Protein AF-A0AAQ4E0I4-F1 (afdb_monomer_lite)

Organism: Amblyomma americanum (NCBI:txid6943)

InterPro domains:
  IPR028002 Myb/SANT-like DNA-binding domain 5 [PF13873] (5-83)
  IPR045797 Evasins Class A [PF19429] (145-217)

Structure (mmCIF, N/CA/C/O backbone):
data_AF-A0AAQ4E0I4-F1
#
_entry.id   AF-A0AAQ4E0I4-F1
#
loop_
_atom_site.group_PDB
_atom_site.id
_atom_site.type_symbol
_atom_site.label_atom_id
_atom_site.label_alt_id
_atom_site.label_comp_id
_atom_site.label_asym_id
_atom_site.label_entity_id
_atom_site.label_seq_id
_atom_site.pdbx_PDB_ins_code
_atom_site.Cartn_x
_atom_site.Cartn_y
_atom_site.Cartn_z
_atom_site.occupancy
_atom_site.B_iso_or_equiv
_atom_site.auth_seq_id
_atom_site.auth_comp_id
_atom_site.auth_asym_id
_atom_site.auth_atom_id
_atom_site.pdbx_PDB_model_num
ATOM 1 N N . MET A 1 1 ? 7.312 10.013 -43.035 1.00 64.06 1 MET A N 1
ATOM 2 C CA . MET A 1 1 ? 6.685 9.362 -41.861 1.00 64.06 1 MET A CA 1
ATOM 3 C C . MET A 1 1 ? 7.623 8.269 -41.381 1.00 64.06 1 MET A C 1
ATOM 5 O O . MET A 1 1 ? 7.940 7.398 -42.178 1.00 64.06 1 MET A O 1
ATOM 9 N N . ALA A 1 2 ? 8.121 8.335 -40.144 1.00 58.12 2 ALA A N 1
ATOM 10 C CA . ALA A 1 2 ? 8.951 7.256 -39.611 1.00 58.12 2 ALA A CA 1
ATOM 11 C C . ALA A 1 2 ? 8.094 5.984 -39.445 1.00 58.12 2 ALA A C 1
ATOM 13 O O . ALA A 1 2 ? 6.952 6.096 -38.981 1.00 58.12 2 ALA A O 1
ATOM 14 N N . PRO A 1 3 ? 8.595 4.797 -39.830 1.00 74.12 3 PRO A N 1
ATOM 15 C CA . PRO A 1 3 ? 7.869 3.552 -39.625 1.00 74.12 3 PRO A CA 1
ATOM 16 C C . PRO A 1 3 ? 7.582 3.371 -38.130 1.00 74.12 3 PRO A C 1
ATOM 18 O O . PRO A 1 3 ? 8.459 3.563 -37.285 1.00 74.12 3 PRO A O 1
ATOM 21 N N . LYS A 1 4 ? 6.332 3.036 -37.785 1.00 77.06 4 LYS A N 1
ATOM 22 C CA . LYS A 1 4 ? 5.982 2.697 -36.401 1.00 77.06 4 LYS A CA 1
ATOM 23 C C . LYS A 1 4 ? 6.760 1.439 -36.029 1.00 77.06 4 LYS A C 1
ATOM 25 O O . LYS A 1 4 ? 6.615 0.419 -36.695 1.00 77.06 4 LYS A O 1
ATOM 30 N N . GLY A 1 5 ? 7.574 1.536 -34.980 1.00 80.75 5 GLY A N 1
ATOM 31 C CA . GLY A 1 5 ? 8.328 0.397 -34.472 1.00 80.75 5 GLY A CA 1
ATOM 32 C C . GLY A 1 5 ? 7.420 -0.781 -34.085 1.00 80.75 5 GLY A C 1
ATOM 33 O O . GLY A 1 5 ? 6.211 -0.594 -33.884 1.00 80.75 5 GLY A O 1
ATOM 34 N N . PRO A 1 6 ? 7.994 -1.990 -33.972 1.00 87.94 6 PRO A N 1
ATOM 35 C CA . PRO A 1 6 ? 7.262 -3.196 -33.602 1.00 87.94 6 PRO A CA 1
ATOM 36 C C . PRO A 1 6 ? 6.462 -3.002 -32.307 1.00 87.94 6 PRO A C 1
ATOM 38 O O . PRO A 1 6 ? 6.916 -2.380 -31.339 1.00 87.94 6 PRO A O 1
ATOM 41 N N . ARG A 1 7 ? 5.233 -3.529 -32.302 1.00 91.88 7 ARG A N 1
ATOM 42 C CA . ARG A 1 7 ? 4.396 -3.575 -31.098 1.00 91.88 7 ARG A CA 1
ATOM 43 C C . ARG A 1 7 ? 4.953 -4.616 -30.127 1.00 91.88 7 ARG A C 1
ATOM 45 O O . ARG A 1 7 ? 5.622 -5.558 -30.536 1.00 91.88 7 ARG A O 1
ATOM 52 N N . MET A 1 8 ? 4.658 -4.417 -28.846 1.00 94.81 8 MET A N 1
ATOM 53 C CA . MET A 1 8 ? 4.955 -5.392 -27.795 1.00 94.81 8 MET A CA 1
ATOM 54 C C . MET A 1 8 ? 4.236 -6.710 -28.105 1.00 94.81 8 MET A C 1
ATOM 56 O O . MET A 1 8 ? 3.052 -6.673 -28.451 1.00 94.81 8 MET A O 1
ATOM 60 N N . SER A 1 9 ? 4.949 -7.834 -28.028 1.00 96.06 9 SER A N 1
ATOM 61 C CA . SER A 1 9 ? 4.360 -9.168 -28.193 1.00 96.06 9 SER A CA 1
ATOM 62 C C . SER A 1 9 ? 3.555 -9.583 -26.957 1.00 96.06 9 SER A C 1
ATOM 64 O O . SER A 1 9 ? 3.668 -8.964 -25.901 1.00 96.06 9 SER A O 1
ATOM 66 N N . ALA A 1 10 ? 2.756 -10.648 -27.078 1.00 93.62 10 ALA A N 1
ATOM 67 C CA . ALA A 1 10 ? 2.052 -11.229 -25.933 1.00 93.62 10 ALA A CA 1
ATOM 68 C C . ALA A 1 10 ? 3.031 -11.745 -24.863 1.00 93.62 10 ALA A C 1
ATOM 70 O O . ALA A 1 10 ? 2.816 -11.487 -23.687 1.00 93.62 10 ALA A O 1
ATOM 71 N N . VAL A 1 11 ? 4.139 -12.369 -25.283 1.00 95.94 11 VAL A N 1
ATOM 72 C CA . VAL A 1 11 ? 5.197 -12.865 -24.384 1.00 95.94 11 VAL A CA 1
ATOM 73 C C . VAL A 1 11 ? 5.823 -11.717 -23.588 1.00 95.94 11 VAL A C 1
ATOM 75 O O . VAL A 1 11 ? 5.940 -11.802 -22.374 1.00 95.94 11 VAL A O 1
ATOM 78 N N . GLN A 1 12 ? 6.146 -10.599 -24.248 1.00 96.69 12 GLN A N 1
ATOM 79 C CA . GLN A 1 12 ? 6.648 -9.403 -23.560 1.00 96.69 12 GLN A CA 1
ATOM 80 C C . GLN A 1 12 ? 5.607 -8.776 -22.622 1.00 96.69 12 GLN A C 1
ATOM 82 O O . GLN A 1 12 ? 5.966 -8.204 -21.598 1.00 96.69 12 GLN A O 1
ATOM 87 N N . GLU A 1 13 ? 4.319 -8.814 -22.978 1.00 94.69 13 GLU A N 1
ATOM 88 C CA . GLU A 1 13 ? 3.260 -8.316 -22.093 1.00 94.69 13 GLU A CA 1
ATOM 89 C C . GLU A 1 13 ? 3.155 -9.177 -20.827 1.00 94.69 13 GLU A C 1
ATOM 91 O O . GLU A 1 13 ? 3.087 -8.621 -19.735 1.00 94.69 13 GLU A O 1
ATOM 96 N N . GLU A 1 14 ? 3.190 -10.503 -20.968 1.00 93.06 14 GLU A N 1
ATOM 97 C CA . GLU A 1 14 ? 3.147 -11.465 -19.861 1.00 93.06 14 GLU A CA 1
ATOM 98 C C . GLU A 1 14 ? 4.363 -11.328 -18.937 1.00 93.06 14 GLU A C 1
ATOM 100 O O . GLU A 1 14 ? 4.201 -11.111 -17.741 1.00 93.06 14 GLU A O 1
ATOM 105 N N . GLU A 1 15 ? 5.575 -11.308 -19.492 1.00 96.31 15 GLU A N 1
ATOM 106 C CA . GLU A 1 15 ? 6.810 -11.162 -18.711 1.00 96.31 15 GLU A CA 1
ATOM 107 C C . GLU A 1 15 ? 6.867 -9.822 -17.954 1.00 96.31 15 GLU A C 1
ATOM 109 O O . GLU A 1 15 ? 7.289 -9.758 -16.796 1.00 96.31 15 GLU A O 1
ATOM 114 N N . LEU A 1 16 ? 6.376 -8.738 -18.570 1.00 94.88 16 LEU A N 1
ATOM 115 C CA . LEU A 1 16 ? 6.250 -7.444 -17.897 1.00 94.88 16 LEU A CA 1
ATOM 116 C C . LEU A 1 16 ? 5.261 -7.515 -16.726 1.00 94.88 16 LEU A C 1
ATOM 118 O O . LEU A 1 16 ? 5.506 -6.904 -15.684 1.00 94.88 16 LEU A O 1
ATOM 122 N N . LEU A 1 17 ? 4.135 -8.210 -16.897 1.00 91.81 17 LEU A N 1
ATOM 123 C CA . LEU A 1 17 ? 3.121 -8.357 -15.855 1.00 91.81 17 LEU A CA 1
ATOM 124 C C . LEU A 1 17 ? 3.653 -9.171 -14.672 1.00 91.81 17 LEU A C 1
ATOM 126 O O . LEU A 1 17 ? 3.540 -8.700 -13.540 1.00 91.81 17 LEU A O 1
ATOM 130 N N . ASP A 1 18 ? 4.292 -10.310 -14.933 1.00 91.88 18 ASP A N 1
ATOM 131 C CA . ASP A 1 18 ? 4.874 -11.177 -13.902 1.00 91.88 18 ASP A CA 1
ATOM 132 C C . ASP A 1 18 ? 5.950 -10.441 -13.091 1.00 91.88 18 ASP A C 1
ATOM 134 O O . ASP A 1 18 ? 5.965 -10.478 -11.856 1.00 91.88 18 ASP A O 1
ATOM 138 N N . PHE A 1 19 ? 6.824 -9.685 -13.763 1.00 94.81 19 PHE A N 1
ATOM 139 C CA . PHE A 1 19 ? 7.853 -8.906 -13.077 1.00 94.81 19 PHE A CA 1
ATOM 140 C C . PHE A 1 19 ? 7.257 -7.807 -12.190 1.00 94.81 19 PHE A C 1
ATOM 142 O O . PHE A 1 19 ? 7.722 -7.576 -11.069 1.00 94.81 19 PHE A O 1
ATOM 149 N N . LEU A 1 20 ? 6.224 -7.112 -12.674 1.00 91.12 20 LEU A N 1
ATOM 150 C CA . LEU A 1 20 ? 5.540 -6.067 -11.911 1.00 91.12 20 LEU A CA 1
ATOM 151 C C . LEU A 1 20 ? 4.703 -6.630 -10.755 1.00 91.12 20 LEU A C 1
ATOM 153 O O . LEU A 1 20 ? 4.513 -5.922 -9.764 1.00 91.12 20 LEU A O 1
ATOM 157 N N . GLU A 1 21 ? 4.241 -7.878 -10.849 1.00 83.81 21 GLU A N 1
ATOM 158 C CA . GLU A 1 21 ? 3.590 -8.596 -9.750 1.00 83.81 21 GLU A CA 1
ATOM 159 C C . GLU A 1 21 ? 4.576 -8.849 -8.603 1.00 83.81 21 GLU A C 1
ATOM 161 O O . GLU A 1 21 ? 4.270 -8.560 -7.446 1.00 83.81 21 GLU A O 1
ATOM 166 N N . GLN A 1 22 ? 5.802 -9.269 -8.920 1.00 87.81 22 GLN A N 1
ATOM 167 C CA . GLN A 1 22 ? 6.867 -9.442 -7.926 1.00 87.81 22 GLN A CA 1
ATOM 168 C C . GLN A 1 22 ? 7.369 -8.101 -7.361 1.00 87.81 22 GLN A C 1
ATOM 170 O O . GLN A 1 22 ? 7.823 -8.020 -6.218 1.00 87.81 22 GLN A O 1
ATOM 175 N N . HIS A 1 23 ? 7.240 -7.019 -8.135 1.00 88.75 23 HIS A N 1
ATOM 176 C CA . HIS A 1 23 ? 7.733 -5.685 -7.793 1.00 88.75 23 HIS A CA 1
ATOM 177 C C . HIS A 1 23 ? 6.611 -4.637 -7.786 1.00 88.75 23 HIS A C 1
ATOM 179 O O . HIS A 1 23 ? 6.703 -3.598 -8.444 1.00 88.75 23 HIS A O 1
ATOM 185 N N . VAL A 1 24 ? 5.558 -4.868 -6.993 1.00 83.94 24 VAL A N 1
ATOM 186 C CA . VAL A 1 24 ? 4.322 -4.047 -6.948 1.00 83.94 24 VAL A CA 1
ATOM 187 C C . VAL A 1 24 ? 4.577 -2.536 -6.804 1.00 83.94 24 VAL A C 1
ATOM 189 O O . VAL A 1 24 ? 3.821 -1.700 -7.311 1.00 83.94 24 VAL A O 1
ATOM 192 N N . PHE A 1 25 ? 5.659 -2.145 -6.131 1.00 83.06 25 PHE A N 1
ATOM 193 C CA . PHE A 1 25 ? 6.039 -0.741 -5.965 1.00 83.06 25 PHE A CA 1
ATOM 194 C C . PHE A 1 25 ? 6.479 -0.051 -7.271 1.00 83.06 25 PHE A C 1
ATOM 196 O O . PHE A 1 25 ? 6.454 1.176 -7.331 1.00 83.06 25 PHE A O 1
ATOM 203 N N . LEU A 1 26 ? 6.874 -0.801 -8.308 1.00 85.88 26 LEU A N 1
ATOM 204 C CA . LEU A 1 26 ? 7.156 -0.277 -9.651 1.00 85.88 26 LEU A CA 1
ATOM 205 C C . LEU A 1 26 ? 5.872 -0.003 -10.432 1.00 85.88 26 LEU A C 1
ATOM 207 O O . LEU A 1 26 ? 5.814 0.957 -11.202 1.00 85.88 26 LEU A O 1
ATOM 211 N N . ALA A 1 27 ? 4.849 -0.839 -10.229 1.00 79.94 27 ALA A N 1
ATOM 212 C CA . ALA A 1 27 ? 3.557 -0.719 -10.896 1.00 79.94 27 ALA A CA 1
ATOM 213 C C . ALA A 1 27 ? 2.787 0.520 -10.417 1.00 79.94 27 ALA A C 1
ATOM 215 O O . ALA A 1 27 ? 2.073 1.164 -11.192 1.00 79.94 27 ALA A O 1
ATOM 216 N N . ARG A 1 28 ? 2.958 0.882 -9.140 1.00 69.75 28 ARG A N 1
ATOM 217 C CA . ARG A 1 28 ? 2.406 2.105 -8.560 1.00 69.75 28 ARG A CA 1
ATOM 218 C C . ARG A 1 28 ? 3.276 3.296 -8.954 1.00 69.75 28 ARG A C 1
ATOM 220 O O . ARG A 1 28 ? 4.476 3.309 -8.704 1.00 69.75 28 ARG A O 1
ATOM 227 N N . ALA A 1 29 ? 2.658 4.367 -9.453 1.00 58.03 29 ALA A N 1
ATOM 228 C CA . ALA A 1 29 ? 3.288 5.689 -9.536 1.00 58.03 29 ALA A CA 1
ATOM 229 C C . ALA A 1 29 ? 3.473 6.309 -8.132 1.00 58.03 29 ALA A C 1
ATOM 231 O O . ALA A 1 29 ? 3.174 7.479 -7.919 1.00 58.03 29 ALA A O 1
ATOM 232 N N . SER A 1 30 ? 3.907 5.508 -7.153 1.00 58.12 30 SER A N 1
ATOM 233 C CA . SER A 1 30 ? 4.100 5.952 -5.784 1.00 58.12 30 SER A CA 1
ATOM 234 C C . SER A 1 30 ? 5.277 6.916 -5.749 1.00 58.12 30 SER A C 1
ATOM 236 O O . SER A 1 30 ? 6.419 6.562 -6.077 1.00 58.12 30 SER A O 1
ATOM 238 N N . THR A 1 31 ? 4.987 8.155 -5.378 1.00 54.34 31 THR A N 1
ATOM 239 C CA . THR A 1 31 ? 5.980 9.177 -5.042 1.00 54.34 31 THR A CA 1
ATOM 240 C C . THR A 1 31 ? 6.638 8.895 -3.695 1.00 54.34 31 THR A C 1
ATOM 242 O O . THR A 1 31 ? 7.705 9.432 -3.417 1.00 54.34 31 THR A O 1
ATOM 245 N N . GLU A 1 32 ? 6.047 8.018 -2.881 1.00 51.03 32 GLU A N 1
ATOM 246 C CA . GLU A 1 32 ? 6.598 7.612 -1.595 1.00 51.03 32 GLU A CA 1
ATOM 247 C C . GLU A 1 32 ? 7.694 6.567 -1.820 1.00 51.03 32 GLU A C 1
ATOM 249 O O . GLU A 1 32 ? 7.451 5.371 -2.004 1.00 51.03 32 GLU A O 1
ATOM 254 N N . LEU A 1 33 ? 8.930 7.058 -1.880 1.00 58.56 33 LEU A N 1
ATOM 255 C CA . LEU A 1 33 ? 10.132 6.252 -1.734 1.00 58.56 33 LEU A CA 1
ATOM 256 C C . LEU A 1 33 ? 10.208 5.860 -0.253 1.00 58.56 33 LEU A C 1
ATOM 258 O O . LEU A 1 33 ? 10.555 6.686 0.591 1.00 58.56 33 LEU A O 1
ATOM 262 N N . SER A 1 34 ? 9.845 4.621 0.088 1.00 59.94 34 SER A N 1
ATOM 263 C CA . SER A 1 34 ? 10.193 4.077 1.403 1.00 59.94 34 SER A CA 1
ATOM 264 C C . SER A 1 34 ? 11.714 4.150 1.581 1.00 59.94 34 SER A C 1
ATOM 266 O O . SER A 1 34 ? 12.457 4.111 0.600 1.00 59.94 34 SER A O 1
ATOM 268 N N . GLN A 1 35 ? 12.209 4.196 2.823 1.00 59.81 35 GLN A N 1
ATOM 269 C CA . GLN A 1 35 ? 13.660 4.161 3.092 1.00 59.81 35 GLN A CA 1
ATOM 270 C C . GLN A 1 35 ? 14.374 2.982 2.397 1.00 59.81 35 GLN A C 1
ATOM 272 O O . GLN A 1 35 ? 15.552 3.086 2.074 1.00 59.81 35 GLN A O 1
ATOM 277 N N . SER A 1 36 ? 13.659 1.885 2.124 1.00 63.69 36 SER A N 1
ATOM 278 C CA . SER A 1 36 ? 14.169 0.708 1.413 1.00 63.69 36 SER A CA 1
ATOM 279 C C . SER A 1 36 ? 14.173 0.823 -0.118 1.00 63.69 36 SER A C 1
ATOM 281 O O . SER A 1 36 ? 14.879 0.061 -0.776 1.00 63.69 36 SER A O 1
ATOM 283 N N . LEU A 1 37 ? 13.416 1.752 -0.711 1.00 75.75 37 LEU A N 1
ATOM 284 C CA . LEU A 1 37 ? 13.312 1.904 -2.159 1.00 75.75 37 LEU A CA 1
ATOM 285 C C . LEU A 1 37 ? 13.828 3.273 -2.589 1.00 75.75 37 LEU A C 1
ATOM 287 O O . LEU A 1 37 ? 13.072 4.228 -2.742 1.00 75.75 37 LEU A O 1
ATOM 291 N N . THR A 1 38 ? 15.128 3.354 -2.847 1.00 85.44 38 THR A N 1
ATOM 292 C CA . THR A 1 38 ? 15.738 4.564 -3.403 1.00 85.44 38 THR A CA 1
ATOM 293 C C . THR A 1 38 ? 15.368 4.740 -4.879 1.00 85.44 38 THR A C 1
ATOM 295 O O . THR A 1 38 ? 15.060 3.781 -5.595 1.00 85.44 38 THR A O 1
ATOM 298 N N . ALA A 1 39 ? 15.442 5.977 -5.383 1.00 85.00 39 ALA A N 1
ATOM 299 C CA . ALA A 1 39 ? 15.240 6.254 -6.807 1.00 85.00 39 ALA A CA 1
ATOM 300 C C . ALA A 1 39 ? 16.222 5.464 -7.694 1.00 85.00 39 ALA A C 1
ATOM 302 O O . ALA A 1 39 ? 15.860 5.053 -8.794 1.00 85.00 39 ALA A O 1
ATOM 303 N N . ALA A 1 40 ? 17.440 5.215 -7.200 1.00 87.88 40 ALA A N 1
ATOM 304 C CA . ALA A 1 40 ? 18.435 4.388 -7.874 1.00 87.88 40 ALA A CA 1
ATOM 305 C C . ALA A 1 40 ? 17.982 2.924 -7.981 1.00 87.88 40 ALA A C 1
ATOM 307 O O . ALA A 1 40 ? 17.997 2.371 -9.077 1.00 87.88 40 ALA A O 1
ATOM 308 N N . ARG A 1 41 ? 17.485 2.323 -6.887 1.00 90.62 41 ARG A N 1
ATOM 309 C CA . ARG A 1 41 ? 16.963 0.946 -6.913 1.00 90.62 41 ARG A CA 1
ATOM 310 C C . ARG A 1 41 ? 15.769 0.811 -7.855 1.00 90.62 41 ARG A C 1
ATOM 312 O O . ARG A 1 41 ? 15.682 -0.162 -8.595 1.00 90.62 41 ARG A O 1
ATOM 319 N N . ARG A 1 42 ? 14.881 1.810 -7.872 1.00 90.12 42 ARG A N 1
ATOM 320 C CA . ARG A 1 42 ? 13.748 1.854 -8.806 1.00 90.12 42 ARG A CA 1
ATOM 321 C C . ARG A 1 42 ? 14.208 1.874 -10.267 1.00 90.12 42 ARG A C 1
ATOM 323 O O . ARG A 1 42 ? 13.607 1.181 -11.077 1.00 90.12 42 ARG A O 1
ATOM 330 N N . ARG A 1 43 ? 15.236 2.662 -10.611 1.00 91.75 43 ARG A N 1
ATOM 331 C CA . ARG A 1 43 ? 15.806 2.679 -11.972 1.00 91.75 43 ARG A CA 1
ATOM 332 C C . ARG A 1 43 ? 16.414 1.327 -12.334 1.00 91.75 43 ARG A C 1
ATOM 334 O O . ARG A 1 43 ? 16.021 0.780 -13.351 1.00 91.75 43 ARG A O 1
ATOM 341 N N . ALA A 1 44 ? 17.239 0.764 -11.450 1.00 95.06 44 ALA A N 1
ATOM 342 C CA . ALA A 1 44 ? 17.894 -0.523 -11.678 1.00 95.06 44 ALA A CA 1
ATOM 343 C C . ALA A 1 44 ? 16.896 -1.648 -11.998 1.00 95.06 44 ALA A C 1
ATOM 345 O O . ALA A 1 44 ? 17.106 -2.401 -12.936 1.00 95.06 44 ALA A O 1
ATOM 346 N N . LEU A 1 45 ? 15.771 -1.716 -11.281 1.00 95.31 45 LEU A N 1
ATOM 347 C CA . LEU A 1 45 ? 14.729 -2.710 -11.563 1.00 95.31 45 LEU A CA 1
ATOM 348 C C . LEU A 1 45 ? 14.020 -2.481 -12.905 1.00 95.31 45 LEU A C 1
ATOM 350 O O . LEU A 1 45 ? 13.626 -3.432 -13.570 1.00 95.31 45 LEU A O 1
ATOM 354 N N . TRP A 1 46 ? 13.834 -1.221 -13.308 1.00 95.44 46 TRP A N 1
ATOM 355 C CA . TRP A 1 46 ? 13.297 -0.916 -14.635 1.00 95.44 46 TRP A CA 1
ATOM 356 C C . TRP A 1 46 ? 14.289 -1.250 -15.751 1.00 95.44 46 TRP A C 1
ATOM 358 O O . TRP A 1 46 ? 13.853 -1.620 -16.841 1.00 95.44 46 TRP A O 1
ATOM 368 N N . ASP A 1 47 ? 15.588 -1.122 -15.499 1.00 97.00 47 ASP A N 1
ATOM 369 C CA . ASP A 1 47 ? 16.632 -1.525 -16.439 1.00 97.00 47 ASP A CA 1
ATOM 370 C C . ASP A 1 47 ? 16.692 -3.059 -16.553 1.00 97.00 47 ASP A C 1
ATOM 372 O O . ASP A 1 47 ? 16.674 -3.584 -17.663 1.00 97.00 47 ASP A O 1
ATOM 376 N N . GLU A 1 48 ? 16.602 -3.776 -15.429 1.00 97.69 48 GLU A N 1
ATOM 377 C CA . GLU A 1 48 ? 16.544 -5.244 -15.369 1.00 97.69 48 GLU A CA 1
ATOM 378 C C . GLU A 1 48 ? 15.397 -5.819 -16.217 1.00 97.69 48 GLU A C 1
ATOM 380 O O . GLU A 1 48 ? 15.630 -6.606 -17.136 1.00 97.69 48 GLU A O 1
ATOM 385 N N . ILE A 1 49 ? 14.156 -5.364 -15.997 1.00 97.44 49 ILE A N 1
ATOM 386 C CA . ILE A 1 49 ? 13.023 -5.829 -16.814 1.00 97.44 49 ILE A CA 1
ATOM 387 C C . ILE A 1 49 ? 13.131 -5.365 -18.270 1.00 97.44 49 ILE A C 1
ATOM 389 O O . ILE A 1 49 ? 12.641 -6.030 -19.175 1.00 97.44 49 ILE A O 1
ATOM 393 N N . THR A 1 50 ? 13.796 -4.239 -18.540 1.00 98.00 50 THR A N 1
ATOM 394 C CA . THR A 1 50 ? 14.023 -3.789 -19.921 1.00 98.00 50 THR A CA 1
ATOM 395 C C . THR A 1 50 ? 14.917 -4.760 -20.678 1.00 98.00 50 THR A C 1
ATOM 397 O O . THR A 1 50 ? 14.629 -5.066 -21.835 1.00 98.00 50 THR A O 1
ATOM 400 N N . GLU A 1 51 ? 15.983 -5.248 -20.047 1.00 98.19 51 GLU A N 1
ATOM 401 C CA . GLU A 1 51 ? 16.867 -6.249 -20.641 1.00 98.19 51 GLU A CA 1
ATOM 402 C C . GLU A 1 51 ? 16.138 -7.567 -20.899 1.00 98.19 51 GLU A C 1
ATOM 404 O O . GLU A 1 51 ? 16.271 -8.126 -21.991 1.00 98.19 51 GLU A O 1
ATOM 409 N N . ALA A 1 52 ? 15.335 -8.027 -19.937 1.00 97.62 52 ALA A N 1
ATOM 410 C CA . ALA A 1 52 ? 14.524 -9.235 -20.069 1.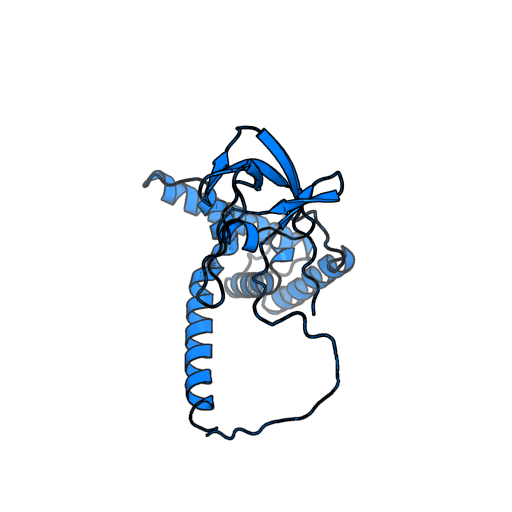00 97.62 52 ALA A CA 1
ATO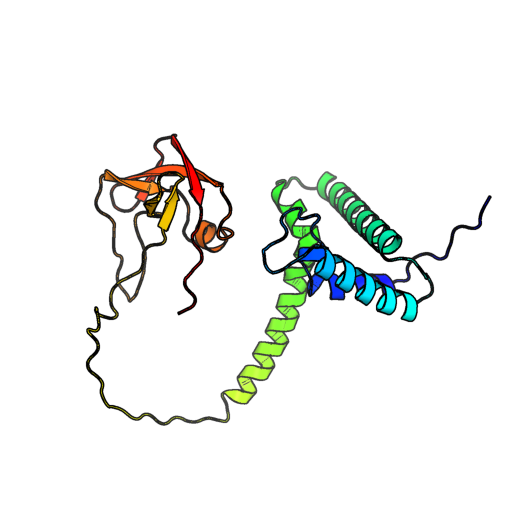M 411 C C . ALA A 1 52 ? 13.535 -9.125 -21.248 1.00 97.62 52 ALA A C 1
ATOM 413 O O . ALA A 1 52 ? 13.605 -9.899 -22.205 1.00 97.62 52 ALA A O 1
ATOM 414 N N . LEU A 1 53 ? 12.735 -8.054 -21.289 1.00 97.81 53 LEU A N 1
ATOM 415 C CA . LEU A 1 53 ? 11.766 -7.822 -22.363 1.00 97.81 53 LEU A CA 1
ATOM 416 C C . LEU A 1 53 ? 12.417 -7.669 -23.737 1.00 97.81 53 LEU A C 1
ATOM 418 O O . LEU A 1 53 ? 11.911 -8.187 -24.735 1.00 97.81 53 LEU A O 1
ATOM 422 N N . ASN A 1 54 ? 13.534 -6.945 -23.820 1.00 97.69 54 ASN A N 1
ATOM 423 C CA . ASN A 1 54 ? 14.240 -6.761 -25.086 1.00 97.69 54 ASN A CA 1
ATOM 424 C C . ASN A 1 54 ? 14.838 -8.079 -25.598 1.00 97.69 54 ASN A C 1
ATOM 426 O O . ASN A 1 54 ? 14.941 -8.252 -26.812 1.00 97.69 54 ASN A O 1
ATOM 430 N N . ARG A 1 55 ? 15.188 -9.009 -24.699 1.00 97.81 55 ARG A N 1
ATOM 431 C CA . ARG A 1 55 ? 15.643 -10.361 -25.044 1.00 97.81 55 ARG A CA 1
ATOM 432 C C . ARG A 1 55 ? 14.506 -11.235 -25.576 1.00 97.81 55 ARG A C 1
ATOM 434 O O . ARG A 1 55 ? 14.735 -11.990 -26.514 1.00 97.81 55 ARG A O 1
ATOM 441 N N . ALA A 1 56 ? 13.297 -11.104 -25.027 1.00 96.50 56 ALA A N 1
ATOM 442 C CA . ALA A 1 56 ? 12.118 -11.848 -25.481 1.00 96.50 56 ALA A CA 1
ATOM 443 C C . ALA A 1 56 ? 11.592 -11.386 -26.857 1.00 96.50 56 ALA A C 1
ATOM 445 O O . ALA A 1 56 ? 11.056 -12.186 -27.624 1.00 96.50 56 ALA A O 1
ATOM 446 N N . GLY A 1 57 ? 11.778 -10.105 -27.200 1.00 90.38 57 GLY A N 1
ATOM 447 C CA . GLY A 1 57 ? 11.461 -9.545 -28.521 1.00 90.38 57 GLY A CA 1
ATOM 448 C C . GLY A 1 57 ? 9.960 -9.513 -28.879 1.00 90.38 57 GLY A C 1
ATOM 449 O O . GLY A 1 57 ? 9.098 -9.891 -28.085 1.00 90.38 57 GLY A O 1
ATOM 450 N N . PRO A 1 58 ? 9.574 -9.036 -30.082 1.00 94.38 58 PRO A N 1
ATOM 451 C CA . PRO A 1 58 ? 10.380 -8.409 -31.135 1.00 94.38 58 PRO A CA 1
ATOM 452 C C . PRO A 1 58 ? 10.592 -6.903 -30.909 1.00 94.38 58 PRO A C 1
ATOM 454 O O . PRO A 1 58 ? 11.354 -6.262 -31.631 1.00 94.38 58 PRO A O 1
ATOM 457 N N . ALA A 1 59 ? 9.887 -6.302 -29.947 1.00 96.75 59 ALA A N 1
ATOM 458 C CA . ALA A 1 59 ? 10.029 -4.885 -29.664 1.00 96.75 59 ALA A CA 1
ATOM 459 C C . ALA A 1 59 ? 11.237 -4.634 -28.765 1.00 96.75 59 ALA A C 1
ATOM 461 O O . ALA A 1 59 ? 11.270 -5.117 -27.641 1.00 96.75 59 ALA A O 1
ATOM 462 N N . VAL A 1 60 ? 12.186 -3.828 -29.232 1.00 96.62 60 VAL A N 1
ATOM 463 C CA . VAL A 1 60 ? 13.322 -3.371 -28.425 1.00 96.62 60 VAL A CA 1
ATOM 464 C C . VAL A 1 60 ? 13.093 -1.914 -28.050 1.00 96.62 60 VAL A C 1
ATOM 466 O O . VAL A 1 60 ? 12.856 -1.066 -28.914 1.00 96.62 60 VAL A O 1
ATOM 469 N N . LYS A 1 61 ? 13.104 -1.617 -26.752 1.00 96.06 61 LYS A N 1
ATOM 470 C CA . LYS A 1 61 ? 12.781 -0.294 -26.209 1.00 96.06 61 LYS A CA 1
ATOM 471 C C . LYS A 1 61 ? 13.689 0.045 -25.034 1.00 96.06 61 LYS A C 1
ATOM 473 O O . LYS A 1 61 ? 14.257 -0.826 -24.386 1.00 96.06 61 LYS A O 1
ATOM 478 N N . THR A 1 62 ? 13.789 1.334 -24.725 1.00 96.94 62 THR A N 1
ATOM 479 C CA . THR A 1 62 ? 14.417 1.788 -23.478 1.00 96.94 62 THR A CA 1
ATOM 480 C C . THR A 1 62 ? 13.449 1.656 -22.299 1.00 96.94 62 THR A C 1
ATOM 482 O O . THR A 1 62 ? 12.228 1.624 -22.491 1.00 96.94 62 THR A O 1
ATOM 485 N N . ALA A 1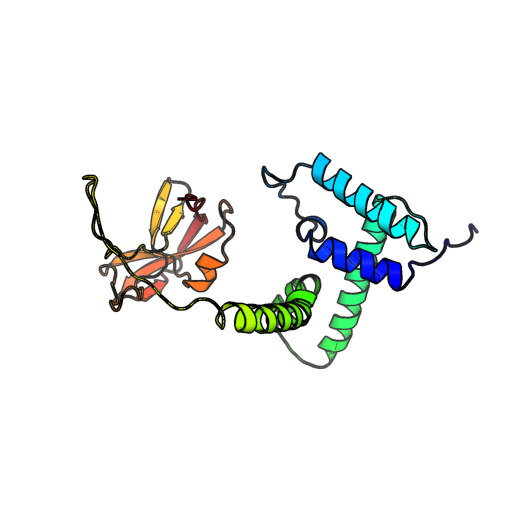 63 ? 13.969 1.685 -21.071 1.00 96.00 63 ALA A N 1
ATOM 486 C CA . ALA A 1 63 ? 13.164 1.607 -19.853 1.00 96.00 63 ALA A CA 1
ATOM 487 C C . ALA A 1 63 ? 12.045 2.662 -19.774 1.00 96.00 63 ALA A C 1
ATOM 489 O O . ALA A 1 63 ? 10.938 2.378 -19.320 1.00 96.00 63 ALA A O 1
ATOM 490 N N . GLU A 1 64 ? 12.275 3.892 -20.250 1.00 92.38 64 GLU A N 1
ATOM 491 C CA . GLU A 1 64 ? 11.219 4.920 -20.301 1.00 92.38 64 GLU A CA 1
ATOM 492 C C . GLU A 1 64 ? 10.100 4.556 -21.292 1.00 92.38 64 GLU A C 1
ATOM 494 O O . GLU A 1 64 ? 8.915 4.762 -21.012 1.00 92.38 64 GLU A O 1
ATOM 499 N N . HIS A 1 65 ? 10.449 3.973 -22.440 1.00 95.19 65 HIS A N 1
ATOM 500 C CA . HIS A 1 65 ? 9.468 3.527 -23.428 1.00 95.19 65 HIS A CA 1
ATOM 501 C C . HIS A 1 65 ? 8.663 2.318 -22.931 1.00 95.19 65 HIS A C 1
ATOM 503 O O . HIS A 1 65 ? 7.455 2.249 -23.188 1.00 95.19 65 HIS A O 1
ATOM 509 N N . TRP A 1 66 ? 9.278 1.408 -22.171 1.00 95.44 66 TRP A N 1
ATOM 510 C CA . TRP A 1 66 ? 8.559 0.337 -21.477 1.00 95.44 66 TRP A CA 1
ATOM 511 C C . TRP A 1 66 ? 7.616 0.882 -20.403 1.00 95.44 66 TRP A C 1
ATOM 513 O O . TRP A 1 66 ? 6.428 0.567 -20.431 1.00 95.44 66 TRP A O 1
ATOM 523 N N . ARG A 1 67 ? 8.065 1.830 -19.570 1.00 92.56 67 ARG A N 1
ATOM 524 C CA . ARG A 1 67 ? 7.199 2.535 -18.603 1.00 92.56 67 ARG A CA 1
ATOM 525 C C . ARG A 1 67 ? 6.015 3.242 -19.264 1.00 92.56 67 ARG A C 1
ATOM 527 O O . ARG A 1 67 ? 4.910 3.286 -18.722 1.00 92.56 67 ARG A O 1
ATOM 534 N N . ARG A 1 68 ? 6.210 3.829 -20.447 1.00 90.44 68 ARG A N 1
ATOM 535 C CA . ARG A 1 68 ? 5.111 4.407 -21.238 1.00 90.44 68 ARG A CA 1
ATOM 536 C C . ARG A 1 68 ? 4.163 3.332 -21.772 1.00 90.44 68 ARG A C 1
ATOM 538 O O . ARG A 1 68 ? 2.954 3.532 -21.701 1.00 90.44 68 ARG A O 1
ATOM 545 N N . SER A 1 69 ? 4.696 2.212 -22.258 1.00 92.69 69 SER A N 1
ATOM 546 C CA . SER A 1 69 ? 3.896 1.074 -22.729 1.00 92.69 69 SER A CA 1
ATOM 547 C C . SER A 1 69 ? 3.025 0.520 -21.595 1.00 92.69 69 SER A C 1
ATOM 549 O O . SER A 1 69 ? 1.823 0.368 -21.780 1.00 92.69 69 SER A O 1
ATOM 551 N N . TRP A 1 70 ? 3.586 0.361 -20.392 1.00 91.75 70 TRP A N 1
ATOM 552 C CA . TRP A 1 70 ? 2.845 -0.018 -19.187 1.00 91.75 70 TRP A CA 1
ATOM 553 C C . TRP A 1 70 ? 1.666 0.922 -18.898 1.00 91.75 70 TRP A C 1
ATOM 555 O O . TRP A 1 70 ? 0.525 0.481 -18.771 1.00 91.75 70 TRP A O 1
ATOM 565 N N . ARG A 1 71 ? 1.904 2.242 -18.895 1.00 87.25 71 ARG A N 1
ATOM 566 C CA . ARG A 1 71 ? 0.831 3.239 -18.713 1.00 87.25 71 ARG A CA 1
ATOM 567 C C . ARG A 1 71 ? -0.287 3.084 -19.749 1.00 87.25 71 ARG A C 1
ATOM 569 O O . ARG A 1 71 ? -1.458 3.189 -19.394 1.00 87.25 71 ARG A O 1
ATOM 576 N N . GLN A 1 72 ? 0.055 2.800 -21.006 1.00 87.44 72 GLN A N 1
ATOM 577 C CA . GLN A 1 72 ? -0.933 2.566 -22.063 1.00 87.44 72 GLN A CA 1
ATOM 578 C C . GLN A 1 72 ? -1.750 1.288 -21.833 1.00 87.44 72 GLN A C 1
ATOM 580 O O . GLN A 1 72 ? -2.964 1.322 -22.028 1.00 87.44 72 GLN A O 1
ATOM 585 N N . ILE A 1 73 ? -1.120 0.195 -21.388 1.00 87.56 73 ILE A N 1
ATOM 586 C CA . ILE A 1 73 ? -1.811 -1.055 -21.025 1.00 87.56 73 ILE A CA 1
ATOM 587 C C . ILE A 1 73 ? -2.826 -0.779 -19.912 1.00 87.56 73 ILE A C 1
ATOM 589 O O . ILE A 1 73 ? -4.003 -1.110 -20.064 1.00 87.56 73 ILE A O 1
ATOM 593 N N . CYS A 1 74 ? -2.414 -0.080 -18.848 1.00 83.81 74 CYS A N 1
ATOM 594 C CA . CYS A 1 74 ? -3.307 0.310 -17.755 1.00 83.81 74 CYS A CA 1
ATOM 595 C C . CYS A 1 74 ? -4.483 1.167 -18.239 1.00 83.81 74 CYS A C 1
ATOM 597 O O . CYS A 1 74 ? -5.629 0.917 -17.865 1.00 83.81 74 CYS A O 1
ATOM 599 N N . CYS A 1 75 ? -4.231 2.166 -19.091 1.00 81.69 75 CYS A N 1
ATOM 600 C CA . CYS A 1 75 ? -5.288 2.999 -19.667 1.00 81.69 75 CYS A CA 1
ATOM 601 C C . CYS A 1 75 ? -6.271 2.178 -20.513 1.00 81.69 75 CYS A C 1
ATOM 603 O O . CYS A 1 75 ? -7.481 2.335 -20.358 1.00 81.69 75 CYS A O 1
ATOM 605 N N . ARG A 1 76 ? -5.766 1.279 -21.366 1.00 84.88 76 ARG A N 1
ATOM 606 C CA . ARG A 1 76 ? -6.580 0.392 -22.208 1.00 84.88 76 ARG A CA 1
ATOM 607 C C . ARG A 1 76 ? -7.468 -0.512 -21.358 1.00 84.88 76 ARG A C 1
ATOM 609 O O . ARG A 1 76 ? -8.672 -0.550 -21.580 1.00 84.88 76 ARG A O 1
ATOM 616 N N . LYS A 1 77 ? -6.899 -1.169 -20.343 1.00 82.75 77 LYS A N 1
ATOM 617 C CA . LYS A 1 77 ? -7.653 -2.029 -19.419 1.00 82.75 77 LYS A CA 1
ATOM 618 C C . LYS A 1 77 ? -8.682 -1.247 -18.609 1.00 82.75 77 LYS A C 1
ATOM 620 O O . LYS A 1 77 ? -9.799 -1.716 -18.416 1.00 82.75 77 LYS A O 1
ATOM 625 N N . ARG A 1 78 ? -8.363 -0.015 -18.205 1.00 76.62 78 ARG A N 1
ATOM 626 C CA . ARG A 1 78 ? -9.327 0.878 -17.548 1.00 76.62 78 ARG A CA 1
ATOM 627 C C . ARG A 1 78 ? -10.501 1.237 -18.462 1.00 76.62 78 ARG A C 1
ATOM 629 O O . ARG A 1 78 ? -11.628 1.267 -17.979 1.00 76.62 78 ARG A O 1
ATOM 636 N N . ALA A 1 79 ? -10.247 1.505 -19.742 1.00 79.00 79 ALA A N 1
ATOM 637 C CA . ALA A 1 79 ? -11.293 1.796 -20.721 1.00 79.00 79 ALA A CA 1
ATOM 638 C C . ALA A 1 79 ? -12.174 0.565 -20.993 1.00 79.00 79 ALA A C 1
ATOM 640 O O . ALA A 1 79 ? -13.394 0.671 -20.942 1.00 79.00 79 ALA A O 1
ATOM 641 N N . GLU A 1 80 ? -11.567 -0.609 -21.182 1.00 81.50 80 GLU A N 1
ATOM 642 C CA . GLU A 1 80 ? -12.269 -1.891 -21.352 1.00 81.50 80 GLU A CA 1
ATOM 643 C C . GLU A 1 80 ? -13.213 -2.174 -20.168 1.00 81.50 80 GLU A C 1
ATOM 645 O O . GLU A 1 80 ? -14.400 -2.430 -20.353 1.00 81.50 80 GLU A O 1
ATOM 650 N N . LEU A 1 81 ? -12.727 -1.997 -18.936 1.00 72.00 81 LEU A N 1
ATOM 651 C CA . LEU A 1 81 ? -13.551 -2.128 -17.731 1.00 72.00 81 LEU A CA 1
ATOM 652 C C . LEU A 1 81 ? -14.644 -1.060 -17.633 1.00 72.00 81 LEU A C 1
ATOM 654 O O . LEU A 1 81 ? -15.726 -1.346 -17.133 1.00 72.00 81 LEU A O 1
ATOM 658 N N . ALA A 1 82 ? -14.384 0.174 -18.069 1.00 73.81 82 ALA A N 1
ATOM 659 C CA . ALA A 1 82 ? -15.398 1.227 -18.083 1.00 73.81 82 ALA A CA 1
ATOM 660 C C . ALA A 1 82 ? -16.538 0.902 -19.062 1.00 73.81 82 ALA A C 1
ATOM 662 O O . ALA A 1 82 ? -17.697 1.135 -18.729 1.00 73.81 82 ALA A O 1
ATOM 663 N N . HIS A 1 83 ? -16.226 0.300 -20.213 1.00 75.81 83 HIS A N 1
ATOM 664 C CA . HIS A 1 83 ? -17.236 -0.203 -21.144 1.00 75.81 83 HIS A CA 1
ATOM 665 C C . HIS A 1 83 ? -18.071 -1.329 -20.529 1.00 75.81 83 HIS A C 1
ATOM 667 O O . HIS A 1 83 ? -19.293 -1.296 -20.638 1.00 75.81 83 HIS A O 1
ATOM 673 N N . LEU A 1 84 ? -17.445 -2.266 -19.810 1.00 73.75 84 LEU A N 1
ATOM 674 C CA . LEU A 1 84 ? -18.168 -3.315 -19.079 1.00 73.75 84 LEU A CA 1
ATOM 675 C C . LEU A 1 84 ? -19.058 -2.738 -17.955 1.00 73.75 84 LEU A C 1
ATOM 677 O O . LEU A 1 84 ? -20.162 -3.224 -17.725 1.00 73.75 84 LEU A O 1
ATOM 681 N N . ARG A 1 85 ? -18.621 -1.659 -17.287 1.00 65.94 85 ARG A N 1
ATOM 682 C CA . ARG A 1 85 ? -19.385 -0.958 -16.231 1.00 65.94 85 ARG A CA 1
ATOM 683 C C . ARG A 1 85 ? -20.600 -0.191 -16.732 1.00 65.94 85 ARG A C 1
ATOM 685 O O . ARG A 1 85 ? -21.536 -0.012 -15.961 1.00 65.94 85 ARG A O 1
ATOM 692 N N . ALA A 1 86 ? -20.612 0.247 -17.989 1.00 60.88 86 ALA A N 1
ATOM 693 C CA . ALA A 1 86 ? -21.766 0.939 -18.562 1.00 60.88 86 ALA A CA 1
ATOM 694 C C . ALA A 1 86 ? -23.030 0.049 -18.626 1.00 60.88 86 ALA A C 1
ATOM 696 O O . ALA A 1 86 ? -24.113 0.568 -18.877 1.00 60.88 86 ALA A O 1
ATOM 697 N N . GLY A 1 87 ? -22.906 -1.262 -18.361 1.00 57.25 87 GLY A N 1
ATOM 698 C CA . GLY A 1 87 ? -24.026 -2.201 -18.262 1.00 57.25 87 GLY A CA 1
ATOM 699 C C . GLY A 1 87 ? -24.462 -2.605 -16.845 1.00 57.25 87 GLY A C 1
ATOM 700 O O . GLY A 1 87 ? -25.558 -3.140 -16.711 1.00 57.25 87 GLY A O 1
ATOM 701 N N . GLN A 1 88 ? -23.665 -2.391 -15.784 1.00 52.62 88 GLN A N 1
ATOM 702 C CA . GLN A 1 88 ? -23.994 -2.863 -14.423 1.00 52.62 88 GLN A CA 1
ATOM 703 C C . GLN A 1 88 ? -23.436 -1.926 -13.333 1.00 52.62 88 GLN A C 1
ATOM 705 O O . GLN A 1 88 ? -22.224 -1.753 -13.192 1.00 52.62 88 GLN A O 1
ATOM 710 N N . GLY A 1 89 ? -24.332 -1.307 -12.554 1.00 49.94 89 GLY A N 1
ATOM 711 C CA . GLY A 1 89 ? -24.006 -0.281 -11.557 1.00 49.94 89 GLY A CA 1
ATOM 712 C C . GLY A 1 89 ? -23.307 -0.825 -10.310 1.00 49.94 89 GLY A C 1
ATOM 713 O O . GLY A 1 89 ? -23.957 -1.448 -9.480 1.00 49.94 89 GLY A O 1
ATOM 714 N N . TRP A 1 90 ? -22.003 -0.559 -10.162 1.00 44.94 90 TRP A N 1
ATOM 715 C CA . TRP A 1 90 ? -21.188 -0.907 -8.983 1.00 44.94 90 TRP A CA 1
ATOM 716 C C . TRP A 1 90 ? -20.130 0.175 -8.649 1.00 44.94 90 TRP A C 1
ATOM 718 O O . TRP A 1 90 ? -19.654 0.900 -9.525 1.00 44.94 90 TRP A O 1
ATOM 728 N N . ASN A 1 91 ? -19.755 0.265 -7.360 1.00 47.03 91 ASN A N 1
ATOM 729 C CA . ASN A 1 91 ? -19.005 1.359 -6.710 1.00 47.03 91 ASN A CA 1
ATOM 730 C C . ASN A 1 91 ? -17.506 1.498 -7.086 1.00 47.03 91 ASN A C 1
ATOM 732 O O . ASN A 1 91 ? -16.778 0.527 -7.304 1.00 47.03 91 ASN A O 1
ATOM 736 N N . ALA A 1 92 ? -17.018 2.747 -7.060 1.00 42.41 92 ALA A N 1
ATOM 737 C CA . ALA A 1 92 ? -15.723 3.230 -7.569 1.00 42.41 92 ALA A CA 1
ATOM 738 C C . ALA A 1 92 ? -14.436 2.596 -6.979 1.00 42.41 92 ALA A C 1
ATOM 740 O O . ALA A 1 92 ? -13.366 2.702 -7.586 1.00 42.41 92 ALA A O 1
ATOM 741 N N . LEU A 1 93 ? -14.512 1.893 -5.844 1.00 45.91 93 LEU A N 1
ATOM 742 C CA . LEU A 1 93 ? -13.352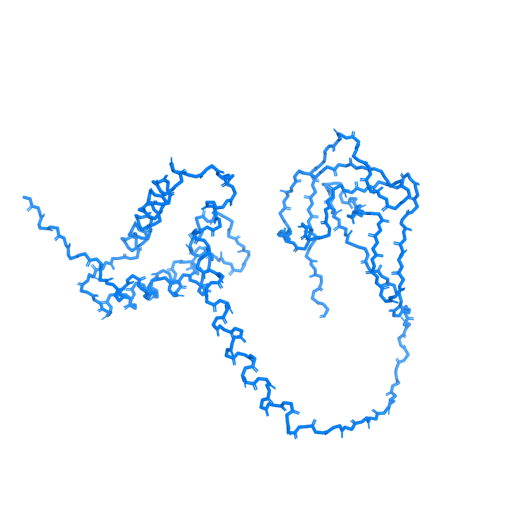 1.301 -5.154 1.00 45.91 93 LEU A CA 1
ATOM 743 C C . LEU A 1 93 ? -12.761 0.061 -5.859 1.00 45.91 93 LEU A C 1
ATOM 745 O O . LEU A 1 93 ? -11.589 -0.262 -5.665 1.00 45.91 93 LEU A O 1
ATOM 749 N N . ALA A 1 94 ? -13.504 -0.596 -6.756 1.00 45.00 94 ALA A N 1
ATOM 750 C CA . ALA A 1 94 ? -13.007 -1.757 -7.506 1.00 45.00 94 ALA A CA 1
ATOM 751 C C . ALA A 1 94 ? -11.969 -1.394 -8.593 1.00 45.00 94 ALA A C 1
ATOM 753 O O . ALA A 1 94 ? -11.220 -2.249 -9.066 1.00 45.00 94 ALA A O 1
ATOM 754 N N . CYS A 1 95 ? -11.889 -0.120 -8.995 1.00 40.44 95 CYS A N 1
ATOM 755 C CA . CYS A 1 95 ? -11.044 0.314 -10.107 1.00 40.44 95 CYS A CA 1
ATOM 756 C C . CYS A 1 95 ? -9.556 0.429 -9.746 1.00 40.44 95 CYS A C 1
ATOM 758 O O . CYS A 1 95 ? -8.707 0.196 -10.604 1.00 40.44 95 CYS A O 1
ATOM 760 N N . PHE A 1 96 ? -9.246 0.749 -8.485 1.00 45.47 96 PHE A N 1
ATOM 761 C CA . PHE A 1 96 ? -7.884 0.672 -7.947 1.00 45.47 96 PHE A CA 1
ATOM 762 C C . PHE A 1 96 ? -7.482 -0.783 -7.693 1.00 45.47 96 PHE A C 1
ATOM 764 O O . PHE A 1 96 ? -6.324 -1.156 -7.870 1.00 45.47 96 PHE A O 1
ATOM 771 N N . ARG A 1 97 ? -8.478 -1.617 -7.357 1.00 46.44 97 ARG A N 1
ATOM 772 C CA . ARG A 1 97 ? -8.306 -3.051 -7.183 1.00 46.44 97 ARG A CA 1
ATOM 773 C C . ARG A 1 97 ? -7.829 -3.698 -8.476 1.00 46.44 97 ARG A C 1
ATOM 775 O O . ARG A 1 97 ? -6.846 -4.378 -8.372 1.00 46.44 97 ARG A O 1
ATOM 782 N N . ILE A 1 98 ? -8.376 -3.459 -9.675 1.00 50.22 98 ILE A N 1
ATOM 783 C CA . ILE A 1 98 ? -8.068 -4.277 -10.886 1.00 50.22 98 ILE A CA 1
ATOM 784 C C . ILE A 1 98 ? -6.701 -4.022 -11.560 1.00 50.22 98 ILE A C 1
ATOM 786 O O . ILE A 1 98 ? -6.143 -4.959 -12.118 1.00 50.22 98 ILE A O 1
ATOM 790 N N . CYS A 1 99 ? -6.068 -2.853 -11.404 1.00 49.72 99 CYS A N 1
ATOM 791 C CA . CYS A 1 99 ? -4.625 -2.743 -11.714 1.00 49.72 99 CYS A CA 1
ATOM 792 C C . CYS A 1 99 ? -3.735 -3.476 -10.685 1.00 49.72 99 CYS A C 1
ATOM 794 O O . CYS A 1 99 ? -2.548 -3.652 -10.929 1.00 49.72 99 CYS A O 1
ATOM 796 N N . LEU A 1 100 ? -4.304 -3.901 -9.549 1.00 49.84 100 LEU A N 1
ATOM 797 C CA . LEU A 1 100 ? -3.717 -4.828 -8.577 1.00 49.84 100 LEU A CA 1
ATOM 798 C C . LEU A 1 100 ? -4.360 -6.239 -8.607 1.00 49.84 100 LEU A C 1
ATOM 800 O O . LEU A 1 100 ? -3.739 -7.172 -8.137 1.00 49.84 100 LEU A O 1
ATOM 804 N N . ASN A 1 101 ? -5.559 -6.453 -9.166 1.00 43.81 101 ASN A N 1
ATOM 805 C CA . ASN A 1 101 ? -6.418 -7.638 -8.959 1.00 43.81 101 ASN A CA 1
ATOM 806 C C . ASN A 1 101 ? -6.305 -8.665 -10.096 1.00 43.81 101 ASN A C 1
ATOM 808 O O . ASN A 1 101 ? -7.254 -9.399 -10.353 1.00 43.81 101 ASN A O 1
ATOM 812 N N . ASN A 1 102 ? -5.127 -8.797 -10.707 1.00 42.78 102 ASN A N 1
ATOM 813 C CA . ASN A 1 102 ? -4.668 -10.153 -11.041 1.00 42.78 102 ASN A CA 1
ATOM 814 C C . ASN A 1 102 ? -4.311 -10.953 -9.765 1.00 42.78 102 ASN A C 1
ATOM 816 O O . ASN A 1 102 ? -4.292 -12.179 -9.788 1.00 42.78 102 ASN A O 1
ATOM 820 N N . TYR A 1 103 ? -4.178 -10.260 -8.626 1.00 48.53 103 TYR A N 1
ATOM 821 C CA . TYR A 1 103 ? -3.957 -10.787 -7.277 1.00 48.53 103 TYR A CA 1
ATOM 822 C C . TYR A 1 103 ? -4.855 -11.966 -6.859 1.00 48.53 103 TYR A C 1
ATOM 824 O O . TYR A 1 103 ? -4.360 -12.892 -6.230 1.00 48.53 103 TYR A O 1
ATOM 832 N N . ILE A 1 104 ? -6.147 -12.017 -7.206 1.00 46.62 104 ILE A N 1
ATOM 833 C CA . ILE A 1 104 ? -7.015 -13.112 -6.713 1.00 46.62 104 ILE A CA 1
ATOM 834 C C . ILE A 1 104 ? -6.870 -14.396 -7.549 1.00 46.62 104 ILE A C 1
ATOM 836 O O . ILE A 1 104 ? -6.984 -15.498 -7.015 1.00 46.62 104 ILE A O 1
ATOM 840 N N . HIS A 1 105 ? -6.557 -14.287 -8.842 1.00 48.09 105 HIS A N 1
ATOM 841 C CA . HIS A 1 105 ? -6.533 -15.453 -9.728 1.00 48.09 105 HIS A CA 1
ATOM 842 C C . HIS A 1 105 ? -5.234 -16.274 -9.598 1.00 48.09 105 HIS A C 1
ATOM 844 O O . HIS A 1 105 ? -5.266 -17.499 -9.716 1.00 48.09 105 HIS A O 1
ATOM 850 N N . ASN A 1 106 ? -4.103 -15.630 -9.282 1.00 45.31 106 ASN A N 1
ATOM 851 C CA . ASN A 1 106 ? -2.825 -16.319 -9.064 1.00 45.31 106 ASN A CA 1
ATOM 852 C C . ASN A 1 106 ? -2.589 -16.730 -7.599 1.00 45.31 106 ASN A C 1
ATOM 854 O O . ASN A 1 106 ? -1.959 -17.762 -7.372 1.00 45.31 106 ASN A O 1
ATOM 858 N N . ILE A 1 107 ? -3.180 -16.046 -6.606 1.00 46.88 107 ILE A N 1
ATOM 859 C CA . ILE A 1 107 ? -3.183 -16.529 -5.209 1.00 46.88 107 ILE A CA 1
ATOM 860 C C . ILE A 1 107 ? -3.940 -17.854 -5.082 1.00 46.88 107 ILE A C 1
ATOM 862 O O . ILE A 1 107 ? -3.479 -18.741 -4.371 1.00 46.88 107 ILE A O 1
ATOM 866 N N . MET A 1 108 ? -5.033 -18.061 -5.826 1.00 51.19 108 MET A N 1
ATOM 867 C CA . MET A 1 108 ? -5.692 -19.373 -5.866 1.00 51.19 108 MET A CA 1
ATOM 868 C C . MET A 1 108 ? -4.796 -20.476 -6.450 1.00 51.19 108 MET A C 1
ATOM 870 O O . MET A 1 108 ? -4.837 -21.603 -5.964 1.00 51.19 108 MET A O 1
ATOM 874 N N . LYS A 1 109 ? -3.951 -20.172 -7.445 1.00 49.88 109 LYS A N 1
ATOM 875 C CA . LYS A 1 109 ? -2.993 -21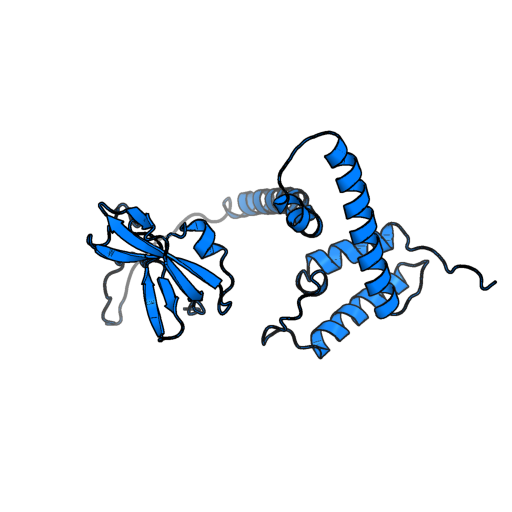.147 -7.993 1.00 49.88 109 LYS A CA 1
ATOM 876 C C . LYS A 1 109 ? -1.846 -21.423 -7.019 1.00 49.88 109 LYS A C 1
ATOM 878 O O . LYS A 1 109 ? -1.515 -22.581 -6.795 1.00 49.88 109 LYS A O 1
ATOM 883 N N . ALA A 1 110 ? -1.282 -20.390 -6.392 1.00 51.66 110 ALA A N 1
ATOM 884 C CA . ALA A 1 110 ? -0.209 -20.539 -5.410 1.00 51.66 110 ALA A CA 1
ATOM 885 C C . ALA A 1 110 ? -0.675 -21.282 -4.144 1.00 51.66 110 ALA A C 1
ATOM 887 O O . ALA A 1 110 ? 0.043 -22.145 -3.650 1.00 51.66 110 ALA A O 1
ATOM 888 N N . LEU A 1 111 ? -1.897 -21.029 -3.660 1.00 53.06 111 LEU A N 1
ATOM 889 C CA . LEU A 1 111 ? -2.480 -21.762 -2.529 1.00 53.06 111 LEU A CA 1
ATOM 890 C C . LEU A 1 111 ? -2.803 -23.224 -2.876 1.00 53.06 111 LEU A C 1
ATOM 892 O O . LEU A 1 111 ? -2.647 -24.088 -2.017 1.00 53.06 111 LEU A O 1
ATOM 896 N N . LEU A 1 112 ? -3.173 -23.528 -4.127 1.00 55.16 112 LEU A N 1
ATOM 897 C CA . LEU A 1 112 ? -3.293 -24.909 -4.617 1.00 55.16 112 LEU A CA 1
ATOM 898 C C . LEU A 1 112 ? -1.939 -25.642 -4.611 1.00 55.16 112 LEU A C 1
ATOM 900 O O . LEU A 1 112 ? -1.875 -26.792 -4.180 1.00 55.16 112 LEU A O 1
ATOM 904 N N . TYR A 1 113 ? -0.852 -24.978 -5.022 1.00 59.28 113 TYR A N 1
ATOM 905 C CA . TYR A 1 113 ? 0.495 -25.563 -4.995 1.00 59.28 113 TYR A CA 1
ATOM 906 C C . TYR A 1 113 ? 1.056 -25.716 -3.569 1.00 59.28 113 TYR A C 1
ATOM 908 O O . TYR A 1 113 ? 1.631 -26.756 -3.254 1.00 59.28 113 TYR A O 1
ATOM 916 N N . ILE A 1 114 ? 0.846 -24.731 -2.687 1.00 59.00 114 ILE A N 1
ATOM 917 C CA . ILE A 1 114 ? 1.303 -24.772 -1.286 1.00 59.00 114 ILE A CA 1
ATOM 918 C C . ILE A 1 114 ? 0.496 -25.798 -0.474 1.00 59.00 114 ILE A C 1
ATOM 920 O O . ILE A 1 114 ? 1.069 -26.553 0.311 1.00 59.00 114 ILE A O 1
ATOM 924 N N . GLY A 1 115 ? -0.818 -25.903 -0.706 1.00 55.81 115 GLY A N 1
ATOM 925 C CA . GLY A 1 115 ? -1.658 -26.941 -0.103 1.00 55.81 115 GLY A CA 1
ATOM 926 C C . GLY A 1 115 ? -1.217 -28.353 -0.500 1.00 55.81 115 GLY A C 1
ATOM 927 O O . GLY A 1 115 ? -1.092 -29.222 0.362 1.00 55.81 115 GLY A O 1
ATOM 928 N N . ALA A 1 116 ? -0.892 -28.569 -1.779 1.00 56.09 116 ALA A N 1
ATOM 929 C CA . ALA A 1 116 ? -0.395 -29.856 -2.265 1.00 56.09 116 ALA A CA 1
ATOM 930 C C . ALA A 1 116 ? 0.999 -30.215 -1.710 1.00 56.09 116 ALA A C 1
ATOM 932 O O . ALA A 1 116 ? 1.258 -31.387 -1.437 1.00 56.09 116 ALA A O 1
ATOM 933 N N . SER A 1 117 ? 1.886 -29.236 -1.481 1.00 56.88 117 SER A N 1
ATOM 934 C CA . SER A 1 117 ? 3.212 -29.497 -0.898 1.00 56.88 117 SER A CA 1
ATOM 935 C C . SER A 1 117 ? 3.188 -29.703 0.621 1.00 56.88 117 SER A C 1
ATOM 937 O O . SER A 1 117 ? 3.954 -30.511 1.143 1.00 56.88 117 SER A O 1
ATOM 939 N N . CYS A 1 118 ? 2.305 -29.012 1.351 1.00 53.03 118 CYS A N 1
ATOM 940 C CA . CYS A 1 118 ? 2.214 -29.132 2.811 1.00 53.03 118 CYS A CA 1
ATOM 941 C C . CYS A 1 118 ? 1.592 -30.463 3.269 1.00 53.03 118 CYS A C 1
ATOM 943 O O . CYS A 1 118 ? 1.992 -30.985 4.310 1.00 53.03 118 CYS A O 1
ATOM 945 N N . PHE A 1 119 ? 0.690 -31.062 2.482 1.00 55.34 119 PHE A N 1
ATOM 946 C CA . PHE A 1 119 ? 0.132 -32.389 2.786 1.00 55.34 119 PHE A CA 1
ATOM 947 C C . PHE A 1 119 ? 1.168 -33.526 2.697 1.00 55.34 119 PHE A C 1
ATOM 949 O O . PHE A 1 119 ? 1.037 -34.522 3.404 1.00 55.34 119 PHE A O 1
ATOM 956 N N . LEU A 1 120 ? 2.229 -33.369 1.898 1.00 55.66 120 LEU A N 1
ATOM 957 C CA . LEU A 1 120 ? 3.333 -34.336 1.809 1.00 55.66 120 LEU A CA 1
ATOM 958 C C . LEU A 1 120 ? 4.319 -34.236 2.987 1.00 55.66 120 LEU A C 1
ATOM 960 O O . LEU A 1 120 ? 4.898 -35.244 3.381 1.00 55.66 120 LEU A O 1
ATOM 964 N N . LEU A 1 121 ? 4.487 -33.048 3.578 1.00 55.38 121 LEU A N 1
ATOM 965 C CA . LEU A 1 121 ? 5.411 -32.829 4.701 1.00 55.38 121 LEU A CA 1
ATOM 966 C C . LEU A 1 121 ? 4.814 -33.223 6.062 1.00 55.38 121 LEU A C 1
ATOM 968 O O . LEU A 1 121 ? 5.545 -33.681 6.937 1.00 55.38 121 LEU A O 1
ATOM 972 N N . LEU A 1 122 ? 3.493 -33.114 6.238 1.00 55.00 122 LEU A N 1
ATOM 973 C CA . LEU A 1 122 ? 2.811 -33.543 7.470 1.00 55.00 122 LEU A CA 1
ATOM 974 C C . LEU A 1 122 ? 2.705 -35.072 7.615 1.00 55.00 122 LEU A C 1
ATOM 976 O O . LEU A 1 122 ? 2.484 -35.561 8.717 1.00 55.00 122 LEU A O 1
ATOM 980 N N . ALA A 1 123 ? 2.910 -35.834 6.537 1.00 54.62 123 ALA A N 1
ATOM 981 C CA . ALA A 1 123 ? 2.890 -37.297 6.571 1.00 54.62 123 ALA A CA 1
ATOM 982 C C . ALA A 1 123 ? 4.198 -37.937 7.088 1.00 54.62 123 ALA A C 1
ATOM 984 O O . ALA A 1 123 ? 4.215 -39.142 7.327 1.00 54.62 123 ALA A O 1
ATOM 985 N N . LEU A 1 124 ? 5.289 -37.173 7.255 1.00 52.81 124 LEU A N 1
ATOM 986 C CA . LEU A 1 124 ? 6.616 -37.733 7.564 1.00 52.81 124 LEU A CA 1
ATOM 987 C C . LEU A 1 124 ? 7.155 -37.433 8.966 1.00 52.81 124 LEU A C 1
ATOM 989 O O . LEU A 1 124 ? 8.087 -38.111 9.387 1.00 52.81 124 LEU A O 1
ATOM 993 N N . ASN A 1 125 ? 6.577 -36.494 9.716 1.00 52.59 125 ASN A N 1
ATOM 994 C CA . ASN A 1 125 ? 7.113 -36.121 11.026 1.00 52.59 125 ASN A CA 1
ATOM 995 C C . ASN A 1 125 ? 6.088 -36.350 12.136 1.00 52.59 125 ASN A C 1
ATOM 997 O O . ASN A 1 125 ? 5.318 -35.466 12.507 1.00 52.59 125 ASN A O 1
ATOM 1001 N N . GLY A 1 126 ? 6.112 -37.575 12.662 1.00 39.91 126 GLY A N 1
ATOM 1002 C CA . GLY A 1 126 ? 5.541 -37.909 13.958 1.00 39.91 126 GLY A CA 1
ATOM 1003 C C . GLY A 1 126 ? 6.323 -37.258 15.108 1.00 39.91 126 GLY A C 1
ATOM 1004 O O . GLY A 1 126 ? 7.549 -37.242 15.110 1.00 39.91 126 GLY A O 1
ATOM 1005 N N . SER A 1 127 ? 5.538 -36.723 16.043 1.00 49.75 127 SER A N 1
ATOM 1006 C CA . SER A 1 127 ? 5.798 -36.187 17.390 1.00 49.75 127 SER A CA 1
ATOM 1007 C C . SER A 1 127 ? 7.099 -36.558 18.123 1.00 49.75 127 SER A C 1
ATOM 1009 O O . SER A 1 127 ? 7.484 -37.725 18.146 1.00 49.75 127 SER A O 1
ATOM 1011 N N . ALA A 1 128 ? 7.636 -35.601 18.895 1.00 37.91 128 ALA A N 1
ATOM 1012 C CA . ALA A 1 128 ? 7.986 -35.832 20.304 1.00 37.91 128 ALA A CA 1
ATOM 1013 C C . ALA A 1 128 ? 8.095 -34.509 21.096 1.00 37.91 128 ALA A C 1
ATOM 1015 O O . ALA A 1 128 ? 8.812 -33.590 20.702 1.00 37.91 128 ALA A O 1
ATOM 1016 N N . GLU A 1 129 ? 7.391 -34.449 22.228 1.00 44.03 129 GLU A N 1
ATOM 1017 C CA . GLU A 1 129 ? 7.557 -33.485 23.325 1.00 44.03 129 GLU A CA 1
ATOM 1018 C C . GLU A 1 129 ? 8.922 -33.658 24.020 1.00 44.03 129 GLU A C 1
ATOM 1020 O O . GLU A 1 129 ? 9.365 -34.794 24.191 1.00 44.03 129 GLU A O 1
ATOM 1025 N N . ASN A 1 130 ? 9.533 -32.575 24.529 1.00 36.84 130 ASN A N 1
ATOM 1026 C CA . ASN A 1 130 ? 9.949 -32.529 25.941 1.00 36.84 130 ASN A CA 1
ATOM 1027 C C . ASN A 1 130 ? 10.406 -31.148 26.448 1.00 36.84 130 ASN A C 1
ATOM 1029 O O . ASN A 1 130 ? 10.804 -30.259 25.700 1.00 36.84 130 ASN A O 1
ATOM 1033 N N . THR A 1 131 ? 10.311 -31.042 27.768 1.00 40.25 131 THR A N 1
ATOM 1034 C CA . THR A 1 131 ? 10.230 -29.876 28.657 1.00 40.25 131 THR A CA 1
ATOM 1035 C C . THR A 1 131 ? 11.568 -29.367 29.229 1.00 40.25 131 THR A C 1
ATOM 1037 O O . THR A 1 131 ? 12.473 -30.163 29.444 1.00 40.25 131 THR A O 1
ATOM 1040 N N . GLN A 1 132 ? 11.559 -28.076 29.630 1.00 43.16 132 GLN A N 1
ATOM 1041 C CA . GLN A 1 132 ? 12.360 -27.376 30.676 1.00 43.16 132 GLN A CA 1
ATOM 1042 C C . GLN A 1 132 ? 13.878 -27.217 30.427 1.00 43.16 132 GLN A C 1
ATOM 1044 O O . GLN A 1 132 ? 14.538 -28.110 29.926 1.00 43.16 132 GLN A O 1
ATOM 1049 N N . THR A 1 133 ? 14.559 -26.099 30.714 1.00 36.41 133 THR A N 1
ATOM 1050 C CA . THR A 1 133 ? 14.635 -25.206 31.903 1.00 36.41 133 THR A CA 1
ATOM 1051 C C . THR A 1 133 ? 15.465 -23.985 31.417 1.00 36.41 133 THR A C 1
ATOM 1053 O O . THR A 1 133 ? 16.349 -24.189 30.596 1.00 36.41 133 THR A O 1
ATOM 1056 N N . GLY A 1 134 ? 15.249 -22.702 31.719 1.00 39.28 134 GLY A N 1
ATOM 1057 C CA . GLY A 1 134 ? 15.124 -22.029 33.009 1.00 39.28 134 GLY A CA 1
ATOM 1058 C C . GLY A 1 134 ? 16.120 -20.857 33.036 1.00 39.28 134 GLY A C 1
ATOM 1059 O O . GLY A 1 134 ? 17.288 -21.092 33.298 1.00 39.28 134 GLY A O 1
ATOM 1060 N N . GLU A 1 135 ? 15.667 -19.626 32.776 1.00 38.69 135 GLU A N 1
ATOM 1061 C CA . GLU A 1 135 ? 16.354 -18.386 33.174 1.00 38.69 135 GLU A CA 1
ATOM 1062 C C . GLU A 1 135 ? 15.294 -17.333 33.532 1.00 38.69 135 GLU A C 1
ATOM 1064 O O . GLU A 1 135 ? 14.330 -17.107 32.800 1.00 38.69 135 GLU A O 1
ATOM 1069 N N . GLU A 1 136 ? 15.446 -16.758 34.720 1.00 42.31 136 GLU A N 1
ATOM 1070 C CA . GLU A 1 136 ? 14.507 -15.879 35.410 1.00 42.31 136 GLU A CA 1
ATOM 1071 C C . GLU A 1 136 ? 14.470 -14.491 34.747 1.00 42.31 136 GLU A C 1
ATOM 1073 O O . GLU A 1 136 ? 15.187 -13.567 35.121 1.00 42.31 136 GLU A O 1
ATOM 1078 N N . TYR A 1 137 ? 13.626 -14.351 33.725 1.00 40.12 137 TYR A N 1
ATOM 1079 C CA . TYR A 1 137 ? 13.119 -13.063 33.259 1.00 40.12 137 TYR A CA 1
ATOM 1080 C C . TYR A 1 137 ? 11.734 -12.854 33.865 1.00 40.12 137 TYR A C 1
ATOM 1082 O O . TYR A 1 137 ? 10.924 -13.778 33.883 1.00 40.12 137 TYR A O 1
ATOM 1090 N N . HIS A 1 138 ? 11.446 -11.647 34.352 1.00 34.72 138 HIS A N 1
ATOM 1091 C CA . HIS A 1 138 ? 10.104 -11.276 34.793 1.00 34.72 138 HIS A CA 1
ATOM 1092 C C . HIS A 1 138 ? 9.110 -11.413 33.624 1.00 34.72 138 HIS A C 1
ATOM 1094 O O . HIS A 1 138 ? 8.956 -10.504 32.807 1.00 34.72 138 HIS A O 1
ATOM 1100 N N . ASP A 1 139 ? 8.471 -12.582 33.547 1.00 42.78 139 ASP A N 1
ATOM 1101 C CA . ASP A 1 139 ? 7.380 -12.935 32.647 1.00 42.78 139 ASP A CA 1
ATOM 1102 C C . ASP A 1 139 ? 6.140 -12.151 33.083 1.00 42.78 139 ASP A C 1
ATOM 1104 O O . ASP A 1 139 ? 5.380 -12.548 33.969 1.00 42.78 139 ASP A O 1
ATOM 1108 N N . TYR A 1 140 ? 5.981 -10.955 32.518 1.00 44.88 140 TYR A N 1
ATOM 1109 C CA . TYR A 1 140 ? 4.695 -10.274 32.528 1.00 44.88 140 TYR A CA 1
ATOM 1110 C C . TYR A 1 140 ? 3.732 -11.161 31.736 1.00 44.88 140 TYR A C 1
ATOM 1112 O O . TYR A 1 140 ? 3.767 -11.150 30.509 1.00 44.88 140 TYR A O 1
ATOM 1120 N N . GLY A 1 141 ? 2.938 -11.945 32.469 1.00 41.12 141 GLY A N 1
ATOM 1121 C CA . GLY A 1 141 ? 2.160 -13.081 31.986 1.00 41.12 141 GLY A CA 1
ATOM 1122 C C . GLY A 1 141 ? 1.604 -12.975 30.564 1.00 41.12 141 GLY A C 1
ATOM 1123 O O . GLY A 1 141 ? 1.059 -11.954 30.130 1.00 41.12 141 GLY A O 1
ATOM 1124 N N . THR A 1 142 ? 1.683 -14.115 29.887 1.00 50.56 142 THR A N 1
ATOM 1125 C CA . THR A 1 142 ? 1.223 -14.459 28.531 1.00 50.56 142 THR A CA 1
ATOM 1126 C C . THR A 1 142 ? -0.265 -14.189 28.227 1.00 50.56 142 THR A C 1
ATOM 1128 O O . THR A 1 142 ? -0.728 -14.459 27.118 1.00 50.56 142 THR A O 1
ATOM 1131 N N . ASP A 1 143 ? -0.999 -13.567 29.151 1.00 56.34 143 ASP A N 1
ATOM 1132 C CA . ASP A 1 143 ? -2.435 -13.282 29.074 1.00 56.34 143 ASP A CA 1
ATOM 1133 C C . ASP A 1 143 ? -2.778 -11.829 28.700 1.00 56.34 143 ASP A C 1
ATOM 1135 O O . ASP A 1 143 ? -3.951 -11.459 28.612 1.00 56.34 143 ASP A O 1
ATOM 1139 N N . THR A 1 144 ? -1.787 -10.964 28.463 1.00 68.56 144 THR A N 1
ATOM 1140 C CA . THR A 1 144 ? -2.069 -9.575 28.073 1.00 68.56 144 THR A CA 1
ATOM 1141 C C . THR A 1 144 ? -2.453 -9.477 26.601 1.00 68.56 144 THR A C 1
ATOM 1143 O O . THR A 1 144 ? -1.615 -9.502 25.706 1.00 68.56 144 THR A O 1
ATOM 1146 N N . CYS A 1 145 ? -3.748 -9.317 26.341 1.00 82.19 145 CYS A N 1
ATOM 1147 C CA . CYS A 1 145 ? -4.276 -9.055 25.010 1.00 82.19 145 CYS A CA 1
ATOM 1148 C C . CYS A 1 145 ? -3.871 -7.665 24.502 1.00 82.19 145 CYS A C 1
ATOM 1150 O O . CYS A 1 145 ? -4.385 -6.660 25.004 1.00 82.19 145 CYS A O 1
ATOM 1152 N N . PRO A 1 146 ? -2.994 -7.561 23.489 1.00 87.19 146 PRO A N 1
ATOM 1153 C CA . PRO A 1 146 ? -2.563 -6.263 23.008 1.00 87.19 146 PRO A CA 1
ATOM 1154 C C . PRO A 1 146 ? -3.691 -5.616 22.204 1.00 87.19 146 PRO A C 1
ATOM 1156 O O . PRO A 1 146 ? -4.120 -6.149 21.172 1.00 87.19 146 PRO A O 1
ATOM 1159 N N . PHE A 1 147 ? -4.149 -4.453 22.670 1.00 91.56 147 PHE A N 1
ATOM 1160 C CA . PHE A 1 147 ? -5.078 -3.623 21.915 1.00 91.56 147 PHE A CA 1
ATOM 1161 C C . PHE A 1 147 ? -4.356 -2.888 20.781 1.00 91.56 147 PHE A C 1
ATOM 1163 O O . PHE A 1 147 ? -3.274 -2.331 20.994 1.00 91.56 147 PHE A O 1
ATOM 1170 N N . PRO A 1 148 ? -4.945 -2.840 19.575 1.00 94.94 148 PRO A N 1
ATOM 1171 C CA . PRO A 1 148 ? -4.423 -2.033 18.488 1.00 94.94 148 PRO A CA 1
ATOM 1172 C C . PRO A 1 148 ? -4.520 -0.554 18.868 1.00 94.94 148 PRO A C 1
ATOM 1174 O O . PRO A 1 148 ? -5.545 -0.084 19.364 1.00 94.94 148 PRO A O 1
ATOM 1177 N N . VAL A 1 149 ? -3.444 0.190 18.626 1.00 96.88 149 VAL A N 1
ATOM 1178 C CA . VAL A 1 149 ? -3.359 1.622 18.933 1.00 96.88 149 VAL A CA 1
ATOM 1179 C C . VAL A 1 149 ? -2.869 2.416 17.729 1.00 96.88 149 VAL A C 1
ATOM 1181 O O . VAL A 1 149 ? -2.161 1.902 16.856 1.00 96.88 149 VAL A O 1
ATOM 1184 N N . LEU A 1 150 ? -3.241 3.693 17.690 1.00 96.94 150 LEU A N 1
ATOM 1185 C CA . LEU A 1 150 ? -2.739 4.678 16.731 1.00 96.94 150 LEU A CA 1
ATOM 1186 C C . LEU A 1 150 ? -2.241 5.912 17.490 1.00 96.94 150 LEU A C 1
ATOM 1188 O O . LEU A 1 150 ? -2.822 6.312 18.501 1.00 96.94 150 LEU A O 1
ATOM 1192 N N . GLY A 1 151 ? -1.158 6.514 17.001 1.00 96.50 151 GLY A N 1
ATOM 1193 C CA . GLY A 1 151 ? -0.572 7.730 17.565 1.00 96.50 151 GLY A CA 1
ATOM 1194 C C . GLY A 1 151 ? -1.032 8.975 16.813 1.00 96.50 151 GLY A C 1
ATOM 1195 O O . GLY A 1 151 ? -1.153 8.945 15.589 1.00 96.50 151 GLY A O 1
ATOM 1196 N N . ASN A 1 152 ? -1.275 10.074 17.524 1.00 96.62 152 ASN A N 1
ATOM 1197 C CA . ASN A 1 152 ? -1.544 11.376 16.909 1.00 96.62 152 ASN A CA 1
ATOM 1198 C C . ASN A 1 152 ? -0.279 12.259 16.841 1.00 96.62 152 ASN A C 1
ATOM 1200 O O . ASN A 1 152 ? 0.795 11.886 17.315 1.00 96.62 152 ASN A O 1
ATOM 1204 N N . LYS A 1 153 ? -0.398 13.463 16.262 1.00 93.56 153 LYS A N 1
ATOM 1205 C CA . LYS A 1 153 ? 0.724 14.421 16.138 1.00 93.56 153 LYS A CA 1
ATOM 1206 C C . LYS A 1 153 ? 1.303 14.893 17.475 1.00 93.56 153 LYS A C 1
ATOM 1208 O O . LYS A 1 153 ? 2.447 15.325 17.517 1.00 93.56 153 LYS A O 1
ATOM 1213 N N . SER A 1 154 ? 0.530 14.809 18.554 1.00 93.62 154 SER A N 1
ATOM 1214 C CA . SER A 1 154 ? 0.969 15.142 19.912 1.00 93.62 154 SER A CA 1
ATOM 1215 C C . SER A 1 154 ? 1.591 13.949 20.643 1.00 93.62 154 SER A C 1
ATOM 1217 O O . SER A 1 154 ? 1.739 14.011 21.860 1.00 93.62 154 SER A O 1
ATOM 1219 N N . LEU A 1 155 ? 1.908 12.860 19.929 1.00 86.81 155 LEU A N 1
ATOM 1220 C CA . LEU A 1 155 ? 2.450 11.608 20.472 1.00 86.81 155 LEU A CA 1
ATOM 1221 C C . LEU A 1 155 ? 1.536 10.920 21.499 1.00 86.81 155 LEU A C 1
ATOM 1223 O O . LEU A 1 155 ? 1.979 10.051 22.243 1.00 86.81 155 LEU A O 1
ATOM 1227 N N . LYS A 1 156 ? 0.245 11.270 21.527 1.00 94.25 156 LYS A N 1
ATOM 1228 C CA . LYS A 1 156 ? -0.747 10.570 22.344 1.00 94.25 156 LYS A CA 1
ATOM 1229 C C . LYS A 1 156 ? -1.283 9.379 21.562 1.00 94.25 156 LYS A C 1
ATOM 1231 O O . LYS A 1 156 ? -1.705 9.532 20.412 1.00 94.25 156 LYS A O 1
ATOM 1236 N N . THR A 1 157 ? -1.286 8.212 22.190 1.00 96.00 157 THR A N 1
ATOM 1237 C CA . THR A 1 157 ? -1.883 6.994 21.641 1.00 96.00 157 THR A CA 1
ATOM 1238 C C . THR A 1 157 ? -3.338 6.870 22.080 1.00 96.00 157 THR A C 1
ATOM 1240 O O . THR A 1 157 ? -3.710 7.290 23.175 1.00 96.00 157 THR A O 1
ATOM 1243 N N . LYS A 1 158 ? -4.178 6.324 21.200 1.00 97.31 158 LYS A N 1
ATOM 1244 C CA . LYS A 1 158 ? -5.546 5.903 21.527 1.00 97.31 158 LYS A CA 1
ATOM 1245 C C . LYS A 1 158 ? -5.813 4.536 20.917 1.00 97.31 158 LYS A C 1
ATOM 1247 O O . LYS A 1 158 ? -5.169 4.162 19.931 1.00 97.31 158 LYS A O 1
ATOM 1252 N N . PHE A 1 159 ? -6.759 3.817 21.505 1.00 97.38 159 PHE A N 1
ATOM 1253 C CA . PHE A 1 159 ? -7.158 2.488 21.064 1.00 97.38 159 PHE A CA 1
ATOM 1254 C C . PHE A 1 159 ? -7.986 2.534 19.783 1.00 97.38 159 PHE A C 1
ATOM 1256 O O . PHE A 1 159 ? -8.674 3.517 19.497 1.00 97.38 159 PHE A O 1
ATOM 1263 N N . VAL A 1 160 ? -7.908 1.455 19.013 1.00 97.25 160 VAL A N 1
ATOM 1264 C CA . VAL A 1 160 ? -8.771 1.204 17.863 1.00 97.25 160 VAL A CA 1
ATOM 1265 C C . VAL A 1 160 ? -9.860 0.227 18.281 1.00 97.25 160 VAL A C 1
ATOM 1267 O O . VAL A 1 160 ? -9.580 -0.932 18.586 1.00 97.25 160 VAL A O 1
ATOM 1270 N N . GLY A 1 161 ? -11.097 0.721 18.319 1.00 96.38 161 GLY A N 1
ATOM 1271 C CA . GLY A 1 161 ? -12.209 0.011 18.943 1.00 96.38 161 GLY A CA 1
ATOM 1272 C C . GLY A 1 161 ? -12.106 -0.050 20.474 1.00 96.38 161 GLY A C 1
ATOM 1273 O O . GLY A 1 161 ? -11.155 0.442 21.081 1.00 96.38 161 GLY A O 1
ATOM 1274 N N . CYS A 1 162 ? -13.128 -0.643 21.093 1.00 97.38 162 CYS A N 1
ATOM 1275 C CA . CYS A 1 162 ? -13.271 -0.733 22.553 1.00 97.38 162 CYS A CA 1
ATOM 1276 C C . CYS A 1 162 ? -13.429 -2.173 23.063 1.00 97.38 162 CYS A C 1
ATOM 1278 O O . CYS A 1 162 ? -13.496 -2.392 24.270 1.00 97.38 162 CYS A O 1
ATOM 1280 N N . ARG A 1 163 ? -13.476 -3.152 22.154 1.00 94.88 163 ARG A N 1
ATOM 1281 C CA . ARG A 1 163 ? -13.674 -4.574 22.436 1.00 94.88 163 ARG A CA 1
ATOM 1282 C C . ARG A 1 163 ? -12.766 -5.396 21.534 1.00 94.88 163 ARG A C 1
ATOM 1284 O O . ARG A 1 163 ? -12.671 -5.122 20.339 1.00 94.88 163 ARG A O 1
ATOM 1291 N N . GLN A 1 164 ? -12.119 -6.404 22.104 1.00 92.69 164 GLN A N 1
ATOM 1292 C CA . GLN A 1 164 ? -11.250 -7.321 21.375 1.00 92.69 164 GLN A CA 1
ATOM 1293 C C . GLN A 1 164 ? -11.463 -8.743 21.872 1.00 92.69 164 GLN A C 1
ATOM 1295 O O . GLN A 1 164 ? -11.666 -8.949 23.060 1.00 92.69 164 GLN A O 1
ATOM 1300 N N . GLU A 1 165 ? -11.397 -9.712 20.967 1.00 90.19 165 GLU A N 1
ATOM 1301 C CA . GLU A 1 165 ? -11.413 -11.135 21.302 1.00 90.19 165 GLU A CA 1
ATOM 1302 C C . GLU A 1 165 ? -9.979 -11.672 21.265 1.00 90.19 165 GLU A C 1
ATOM 1304 O O . GLU A 1 165 ? -9.232 -11.410 20.318 1.00 90.19 165 GLU A O 1
ATOM 1309 N N . CYS A 1 166 ? -9.559 -12.361 22.324 1.00 87.88 166 CYS A N 1
ATOM 1310 C CA . CYS A 1 166 ? -8.192 -12.859 22.477 1.00 87.88 166 CYS A CA 1
ATOM 1311 C C . CYS A 1 166 ? -8.119 -13.921 23.582 1.00 87.88 166 CYS A C 1
ATOM 131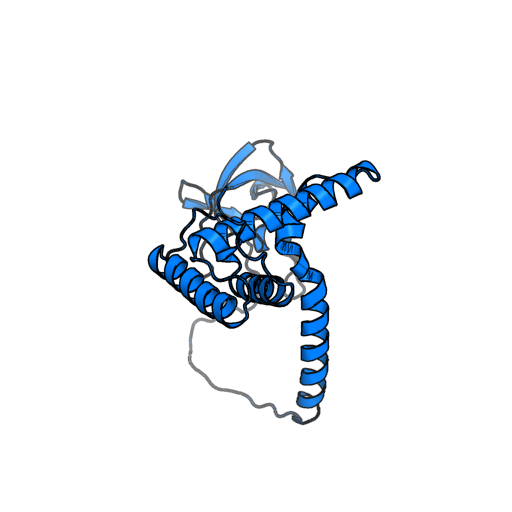3 O O . CYS A 1 166 ? -8.746 -13.768 24.625 1.00 87.88 166 CYS A O 1
ATOM 1315 N N . ASN A 1 167 ? -7.350 -14.993 23.363 1.00 83.19 167 ASN A N 1
ATOM 1316 C CA . ASN A 1 167 ? -7.089 -16.057 24.347 1.00 83.19 167 ASN A CA 1
ATOM 1317 C C . ASN A 1 167 ? -8.347 -16.576 25.088 1.00 83.19 167 ASN A C 1
ATOM 1319 O O . ASN A 1 167 ? -8.298 -16.891 26.270 1.00 83.19 167 ASN A O 1
ATOM 1323 N N . GLY A 1 168 ? -9.497 -16.640 24.402 1.00 82.19 168 GLY A N 1
ATOM 1324 C CA . GLY A 1 168 ? -10.777 -17.076 24.984 1.00 82.19 168 GLY A CA 1
ATOM 1325 C C . GLY A 1 168 ? -11.505 -16.031 25.845 1.00 82.19 168 GLY A C 1
ATOM 1326 O O . GLY A 1 168 ? -12.608 -16.301 26.315 1.00 82.19 168 GLY A O 1
ATOM 1327 N N . GLY A 1 169 ? -10.931 -14.840 26.025 1.00 87.62 169 GLY A N 1
ATOM 1328 C CA . GLY A 1 169 ? -11.543 -13.694 26.687 1.00 87.62 169 GLY A CA 1
ATOM 1329 C C . GLY A 1 169 ? -12.013 -12.612 25.711 1.00 87.62 169 GLY A C 1
ATOM 1330 O O . GLY A 1 169 ? -11.592 -12.540 24.554 1.00 87.62 169 GLY A O 1
ATOM 1331 N N . ILE A 1 170 ? -12.891 -11.740 26.212 1.00 90.25 170 ILE A N 1
ATOM 1332 C CA . ILE A 1 170 ? -13.385 -10.557 25.496 1.00 90.25 170 ILE A CA 1
ATOM 1333 C C . ILE A 1 170 ? -13.109 -9.315 26.356 1.00 90.25 170 ILE A C 1
ATOM 1335 O O . ILE A 1 170 ? -14.028 -8.770 26.981 1.00 90.25 170 ILE A O 1
ATOM 1339 N N . PRO A 1 171 ? -11.841 -8.881 26.478 1.00 91.81 171 PRO A N 1
ATOM 1340 C CA . PRO A 1 171 ? -11.526 -7.649 27.180 1.00 91.81 171 PRO A CA 1
ATOM 1341 C C . PRO A 1 171 ? -12.232 -6.456 26.533 1.00 91.81 171 PRO A C 1
ATOM 1343 O O . PRO A 1 171 ? -12.313 -6.316 25.308 1.00 91.81 171 PRO A O 1
ATOM 1346 N N . THR A 1 172 ? -12.732 -5.581 27.399 1.00 95.38 172 THR A N 1
ATOM 1347 C CA . THR A 1 172 ? -13.461 -4.372 27.029 1.00 95.38 172 THR A CA 1
ATOM 1348 C C . THR A 1 172 ? -12.831 -3.174 27.729 1.00 95.38 172 THR A C 1
ATOM 1350 O O . THR A 1 172 ? -12.496 -3.245 28.910 1.00 95.38 172 THR A O 1
ATOM 1353 N N . ILE A 1 173 ? -12.640 -2.085 26.991 1.00 95.06 173 ILE A N 1
ATOM 1354 C CA . ILE A 1 173 ? -12.101 -0.827 27.511 1.00 95.06 173 ILE A CA 1
ATOM 1355 C C . ILE A 1 173 ? -13.197 -0.098 28.300 1.00 95.06 173 ILE A C 1
ATOM 1357 O O . ILE A 1 173 ? -14.369 -0.161 27.935 1.00 95.06 173 ILE A O 1
ATOM 1361 N N . ALA A 1 174 ? -12.815 0.592 29.378 1.00 96.94 174 ALA A N 1
ATOM 1362 C CA . ALA A 1 174 ? -13.744 1.335 30.225 1.00 96.94 174 ALA A CA 1
ATOM 1363 C C . ALA A 1 174 ? -14.524 2.413 29.449 1.00 96.94 174 ALA A C 1
ATOM 1365 O O . ALA A 1 174 ? -13.958 3.120 28.607 1.00 96.94 174 ALA A O 1
ATOM 1366 N N . ASP A 1 175 ? -15.805 2.568 29.783 1.00 98.25 175 ASP A N 1
ATOM 1367 C CA . ASP A 1 175 ? -16.686 3.571 29.182 1.00 98.25 175 ASP A CA 1
ATOM 1368 C C . ASP A 1 175 ? -16.145 5.002 29.370 1.00 98.25 175 ASP A C 1
ATOM 1370 O O . ASP A 1 175 ? -15.504 5.323 30.373 1.00 98.25 175 ASP A O 1
ATOM 1374 N N . GLY A 1 176 ? -16.366 5.859 28.370 1.00 97.94 176 GLY A N 1
ATOM 1375 C CA . GLY A 1 176 ? -15.832 7.225 28.290 1.00 97.94 176 GLY A CA 1
ATOM 1376 C C . GLY A 1 176 ? -14.371 7.314 27.827 1.00 97.94 176 GLY A C 1
ATOM 1377 O O . GLY A 1 176 ? -13.852 8.412 27.626 1.00 97.94 176 GLY A O 1
ATOM 1378 N N . SER A 1 177 ? -13.685 6.183 27.623 1.00 97.94 177 SER A N 1
ATOM 1379 C CA . SER A 1 177 ? -12.311 6.191 27.105 1.00 97.94 177 SER A CA 1
ATOM 1380 C C . SER A 1 177 ? -12.270 6.658 25.644 1.00 97.94 177 SER A C 1
ATOM 1382 O O . SER A 1 177 ? -13.075 6.188 24.837 1.00 97.94 177 SER A O 1
ATOM 1384 N N . PRO A 1 178 ? -11.320 7.528 25.252 1.00 98.00 178 PRO A N 1
ATOM 1385 C CA . PRO A 1 178 ? -11.220 7.998 23.877 1.00 98.00 178 PRO A CA 1
ATOM 1386 C C . PRO A 1 178 ? -10.678 6.899 22.955 1.00 98.00 178 PRO A C 1
ATOM 1388 O O . PRO A 1 178 ? -9.658 6.265 23.243 1.00 98.00 178 PRO A O 1
ATOM 1391 N N . CYS A 1 179 ? -11.321 6.725 21.806 1.00 98.38 179 CYS A N 1
ATOM 1392 C CA . CYS A 1 179 ? -11.006 5.677 20.837 1.00 98.38 179 CYS A CA 1
ATOM 1393 C C . CYS A 1 179 ? -11.088 6.200 19.397 1.00 98.38 179 CYS A C 1
ATOM 1395 O O . CYS A 1 179 ? -11.654 7.262 19.126 1.00 98.38 179 CYS A O 1
ATOM 1397 N N . TYR A 1 180 ? -10.505 5.457 18.459 1.00 98.44 180 TYR A N 1
ATOM 1398 C CA . TYR A 1 180 ? -10.742 5.665 17.034 1.00 98.44 180 TYR A CA 1
ATOM 1399 C C . TYR A 1 180 ? -11.848 4.734 16.544 1.00 98.44 180 TYR A C 1
ATOM 1401 O O . TYR A 1 180 ? -11.801 3.526 16.794 1.00 98.44 180 TYR A O 1
ATOM 1409 N N . VAL A 1 181 ? -12.801 5.296 15.796 1.00 98.25 181 VAL A N 1
ATOM 1410 C CA . VAL A 1 181 ? -13.920 4.565 15.174 1.00 98.25 181 VAL A CA 1
ATOM 1411 C C . VAL A 1 181 ? -13.424 3.892 13.893 1.00 98.25 181 VAL A C 1
ATOM 1413 O O . VAL A 1 181 ? -13.744 4.286 12.772 1.00 98.25 181 VAL A O 1
ATOM 1416 N N . ILE A 1 182 ? -12.517 2.940 14.067 1.00 97.19 182 ILE A N 1
ATOM 1417 C CA . ILE A 1 182 ? -11.859 2.199 12.996 1.00 97.19 182 ILE A CA 1
ATOM 1418 C C . ILE A 1 182 ? -11.999 0.717 13.332 1.00 97.19 182 ILE A C 1
ATOM 1420 O O . ILE A 1 182 ? -11.745 0.310 14.465 1.00 97.19 182 ILE A O 1
ATOM 1424 N N . ASP A 1 183 ? -12.390 -0.087 12.349 1.00 94.88 183 ASP A N 1
ATOM 1425 C CA . ASP A 1 183 ? -12.468 -1.534 12.526 1.00 94.88 183 ASP A CA 1
ATOM 1426 C C . ASP A 1 183 ? -11.071 -2.157 12.610 1.00 94.88 183 ASP A C 1
ATOM 1428 O O . ASP A 1 183 ? -10.109 -1.671 12.003 1.00 94.88 183 ASP A O 1
ATOM 1432 N N . ARG A 1 184 ? -10.977 -3.288 13.318 1.00 92.81 184 ARG A N 1
ATOM 1433 C CA . ARG A 1 184 ? -9.753 -4.093 13.448 1.00 92.81 184 ARG A CA 1
ATOM 1434 C C . ARG A 1 184 ? -9.091 -4.341 12.095 1.00 92.81 184 ARG A C 1
ATOM 1436 O O . ARG A 1 184 ? -7.922 -4.009 11.915 1.00 92.81 184 ARG A O 1
ATOM 1443 N N . ASP A 1 185 ? -9.870 -4.847 11.144 1.00 92.50 185 ASP A N 1
ATOM 1444 C CA . ASP A 1 185 ? -9.380 -5.195 9.815 1.00 92.50 185 ASP A CA 1
ATOM 1445 C C . ASP A 1 185 ? -8.796 -3.966 9.120 1.00 92.50 185 ASP A C 1
ATOM 1447 O O . ASP A 1 185 ? -7.702 -4.014 8.564 1.00 92.50 185 ASP A O 1
ATOM 1451 N N . VAL A 1 186 ? -9.483 -2.821 9.200 1.00 95.06 186 VAL A N 1
ATOM 1452 C CA . VAL A 1 186 ? -8.995 -1.570 8.609 1.00 95.06 186 VAL A CA 1
ATOM 1453 C C . VAL A 1 186 ? -7.648 -1.188 9.214 1.00 95.06 186 VAL A C 1
ATOM 1455 O O . VAL A 1 186 ? -6.736 -0.851 8.460 1.00 95.06 186 VAL A O 1
ATOM 1458 N N . TRP A 1 187 ? -7.486 -1.294 10.537 1.00 95.88 187 TRP A N 1
ATOM 1459 C CA . TRP A 1 187 ? -6.202 -1.057 11.201 1.00 95.88 187 TRP A CA 1
ATOM 1460 C C . TRP A 1 187 ? -5.109 -2.025 10.749 1.00 95.88 187 TRP A C 1
ATOM 1462 O O . TRP A 1 187 ? -3.971 -1.591 10.550 1.00 95.88 187 TRP A O 1
ATOM 1472 N N . ASP A 1 188 ? -5.417 -3.305 10.540 1.00 92.75 188 ASP A N 1
ATOM 1473 C CA . ASP A 1 188 ? -4.457 -4.290 10.029 1.00 92.75 188 ASP A CA 1
ATOM 1474 C C . ASP A 1 188 ? -3.922 -3.886 8.647 1.00 92.75 188 ASP A C 1
ATOM 1476 O O . ASP A 1 188 ? -2.708 -3.929 8.423 1.00 92.75 188 ASP A O 1
ATOM 1480 N N . TRP A 1 189 ? -4.794 -3.359 7.782 1.00 93.75 189 TRP A N 1
ATOM 1481 C CA . TRP A 1 189 ? -4.448 -2.860 6.446 1.00 93.75 189 TRP A CA 1
ATOM 1482 C C . TRP A 1 189 ? -3.819 -1.459 6.417 1.00 93.75 189 TRP A C 1
ATOM 1484 O O . TRP A 1 189 ? -3.301 -1.052 5.371 1.00 93.75 189 TRP A O 1
ATOM 1494 N N . MET A 1 190 ? -3.850 -0.699 7.518 1.00 94.12 190 MET A N 1
ATOM 1495 C CA . MET A 1 190 ? -3.225 0.627 7.563 1.00 94.12 190 MET A CA 1
ATOM 1496 C C . MET A 1 190 ? -1.717 0.523 7.326 1.00 94.12 190 MET A C 1
ATOM 1498 O O . MET A 1 190 ? -1.016 -0.277 7.951 1.00 94.12 190 MET A O 1
ATOM 1502 N N . VAL A 1 191 ? -1.204 1.386 6.448 1.00 93.00 191 VAL A N 1
ATOM 1503 C CA . VAL A 1 191 ? 0.227 1.458 6.142 1.00 93.00 191 VAL A CA 1
ATOM 1504 C C . VAL A 1 191 ? 0.953 2.120 7.322 1.00 93.00 191 VAL A C 1
ATOM 1506 O O . VAL A 1 191 ? 0.612 3.247 7.689 1.00 93.00 191 VAL A O 1
ATOM 1509 N N . PRO A 1 192 ? 1.957 1.463 7.931 1.00 94.69 192 PRO A N 1
ATOM 1510 C CA . PRO A 1 192 ? 2.741 2.068 9.003 1.00 94.69 192 PRO A CA 1
ATOM 1511 C C . PRO A 1 192 ? 3.395 3.384 8.573 1.00 94.69 192 PRO A C 1
ATOM 1513 O O . PRO A 1 192 ? 3.864 3.505 7.443 1.00 94.69 192 PRO A O 1
ATOM 1516 N N . LEU A 1 193 ? 3.487 4.337 9.505 1.00 90.56 193 LEU A N 1
ATOM 1517 C CA . LEU A 1 193 ? 4.070 5.676 9.322 1.00 90.56 193 LEU A CA 1
ATOM 1518 C C . LEU A 1 193 ? 3.355 6.599 8.324 1.00 90.56 193 LEU A C 1
ATOM 1520 O O . LEU A 1 193 ? 3.874 7.675 8.025 1.00 90.56 193 LEU A O 1
ATOM 1524 N N . LEU A 1 194 ? 2.179 6.217 7.827 1.00 93.75 194 LEU A N 1
ATOM 1525 C CA . LEU A 1 194 ? 1.359 7.085 6.993 1.00 93.75 194 LEU A CA 1
ATOM 1526 C C . LEU A 1 194 ? 0.327 7.827 7.852 1.00 93.75 194 LEU A C 1
ATOM 1528 O O . LEU A 1 194 ? -0.305 7.245 8.737 1.00 93.75 194 LEU A O 1
ATOM 1532 N N . TRP A 1 195 ? 0.173 9.127 7.601 1.00 95.31 195 TRP A N 1
ATOM 1533 C CA . TRP A 1 195 ? -0.802 9.966 8.296 1.00 95.31 195 TRP A CA 1
ATOM 1534 C C . TRP A 1 195 ? -2.181 9.855 7.642 1.00 95.31 195 TRP A C 1
ATOM 1536 O O . TRP A 1 195 ? -2.334 10.087 6.443 1.00 95.31 195 TRP A O 1
ATOM 1546 N N . HIS A 1 196 ? -3.194 9.564 8.452 1.00 96.50 196 HIS A N 1
ATOM 1547 C CA . HIS A 1 196 ? -4.588 9.418 8.045 1.00 96.50 196 HIS A CA 1
ATOM 1548 C C . HIS A 1 196 ? -5.494 10.381 8.820 1.00 96.50 196 HIS A C 1
ATOM 1550 O O . HIS A 1 196 ? -5.138 10.849 9.901 1.00 96.50 196 HIS A O 1
ATOM 1556 N N . ASN A 1 197 ? -6.681 10.664 8.277 1.00 97.81 197 ASN A N 1
ATOM 1557 C CA . ASN A 1 197 ? -7.744 11.365 9.000 1.00 97.81 197 ASN A CA 1
ATOM 1558 C C . ASN A 1 197 ? -8.642 10.333 9.676 1.00 97.81 197 ASN A C 1
ATOM 1560 O O . ASN A 1 197 ? -9.383 9.622 8.998 1.00 97.81 197 ASN A O 1
ATOM 1564 N N . CYS A 1 198 ? -8.563 10.262 10.998 1.00 98.25 198 CYS A N 1
ATOM 1565 C CA . CYS A 1 198 ? -9.144 9.189 11.789 1.00 98.25 198 CYS A CA 1
ATOM 1566 C C . CYS A 1 198 ? -10.352 9.721 12.569 1.00 98.25 198 CYS A C 1
ATOM 1568 O O . CYS A 1 198 ? -10.219 10.752 13.238 1.00 98.25 198 CYS A O 1
ATOM 1570 N N . PRO A 1 199 ? -11.529 9.078 12.466 1.00 98.31 199 PRO A N 1
ATOM 1571 C CA . PRO A 1 199 ? -12.701 9.457 13.247 1.00 98.31 199 PRO A CA 1
ATOM 1572 C C . PRO A 1 199 ? -12.470 9.151 14.728 1.00 98.31 199 PRO A C 1
ATOM 1574 O O . PRO A 1 199 ? -11.950 8.091 15.080 1.00 98.31 199 PRO A O 1
ATOM 1577 N N . LEU A 1 200 ? -12.836 10.102 15.580 1.00 98.19 200 LEU A N 1
ATOM 1578 C CA . LEU A 1 200 ? -12.730 10.006 17.028 1.00 98.19 200 LEU A CA 1
ATOM 1579 C C . LEU A 1 200 ? -14.077 9.652 17.636 1.00 98.19 200 LEU A C 1
ATOM 1581 O O . LEU A 1 200 ? -15.108 10.202 17.252 1.00 98.19 200 LEU A O 1
ATOM 1585 N N . GLY A 1 201 ? -14.025 8.790 18.638 1.00 98.38 201 GLY A N 1
ATOM 1586 C CA . GLY A 1 201 ? -15.172 8.381 19.417 1.00 98.38 201 GLY A CA 1
ATOM 1587 C C . GLY A 1 201 ? -14.842 8.214 20.891 1.00 98.38 201 GLY A C 1
ATOM 1588 O O . GLY A 1 201 ? -13.716 8.467 21.336 1.00 98.38 201 GLY A O 1
ATOM 1589 N N . GLU A 1 202 ? -15.841 7.759 21.631 1.00 98.56 202 GLU A N 1
ATOM 1590 C CA . GLU A 1 202 ? -15.725 7.372 23.035 1.00 98.56 202 GLU A CA 1
ATOM 1591 C C . GLU A 1 202 ? -16.308 5.972 23.226 1.00 98.56 202 GLU A C 1
ATOM 1593 O O . GLU A 1 202 ? -17.263 5.588 22.548 1.00 98.56 202 GLU A O 1
ATOM 1598 N N . CYS A 1 203 ? -15.702 5.185 24.112 1.00 98.44 203 CYS A N 1
ATOM 1599 C CA . CYS A 1 203 ? -16.180 3.843 24.407 1.00 98.44 203 CYS A CA 1
ATOM 1600 C C . CYS A 1 203 ? -17.505 3.889 25.176 1.00 98.44 203 CYS A C 1
ATOM 1602 O O . CYS A 1 203 ? -17.599 4.552 26.205 1.00 98.44 203 CYS A O 1
ATOM 1604 N N . GLU A 1 204 ? -18.497 3.136 24.710 1.00 98.38 204 GLU A N 1
ATOM 1605 C CA . GLU A 1 204 ? -19.749 2.875 25.416 1.00 98.38 204 GLU A CA 1
ATOM 1606 C C . GLU A 1 204 ? -20.111 1.394 25.256 1.00 98.38 204 GLU A C 1
ATOM 1608 O O . GLU A 1 204 ? -20.337 0.909 24.144 1.00 98.38 204 GLU A O 1
ATOM 1613 N N . LYS A 1 205 ? -20.132 0.644 26.365 1.00 97.50 205 LYS A N 1
ATOM 1614 C CA . LYS A 1 205 ? -20.444 -0.798 26.407 1.00 97.50 205 LYS A CA 1
ATOM 1615 C C . LYS A 1 205 ? -19.589 -1.615 25.431 1.00 97.50 205 LYS A C 1
ATOM 1617 O O . LYS A 1 205 ? -20.064 -2.542 24.775 1.00 97.50 205 LYS A O 1
ATOM 1622 N N . GLY A 1 206 ? -18.315 -1.243 25.314 1.00 95.94 206 GLY A N 1
ATOM 1623 C CA . GLY A 1 206 ? -17.352 -1.892 24.424 1.00 95.94 206 GLY A CA 1
ATOM 1624 C C . GLY A 1 206 ? -17.477 -1.551 22.941 1.00 95.94 206 GLY A C 1
ATOM 1625 O O . GLY A 1 206 ? -16.785 -2.157 22.124 1.00 95.94 206 GLY A O 1
ATOM 1626 N N . VAL A 1 207 ? -18.284 -0.556 22.577 1.00 97.69 207 VAL A N 1
ATOM 1627 C CA . VAL A 1 207 ? -18.365 -0.014 21.214 1.00 97.69 207 VAL A CA 1
ATOM 1628 C C . VAL A 1 207 ? -17.764 1.389 21.190 1.00 97.69 207 VAL A C 1
ATOM 1630 O O . VAL A 1 207 ? -18.007 2.178 22.093 1.00 97.69 207 VAL A O 1
ATOM 1633 N N . CYS A 1 208 ? -16.973 1.714 20.165 1.00 98.38 208 CYS A N 1
ATOM 1634 C CA . CYS A 1 208 ? -16.456 3.071 19.977 1.00 98.38 208 CYS A CA 1
ATOM 1635 C C . CYS A 1 208 ? -17.503 3.926 19.247 1.00 98.38 208 CYS A C 1
ATOM 1637 O O . CYS A 1 208 ? -17.705 3.753 18.045 1.00 98.38 208 CYS A O 1
ATOM 1639 N N . VAL A 1 209 ? -18.182 4.820 19.965 1.00 98.50 209 VAL A N 1
ATOM 1640 C CA . VAL A 1 209 ? -19.267 5.657 19.433 1.00 98.50 209 VAL A CA 1
ATOM 1641 C C . VAL A 1 209 ? -18.694 6.936 18.824 1.00 98.50 209 VAL A C 1
ATOM 1643 O O . VAL A 1 209 ? -17.986 7.679 19.502 1.00 98.50 209 VAL A O 1
ATOM 1646 N N . ASP A 1 210 ? -18.994 7.200 17.548 1.00 97.94 210 ASP A N 1
ATOM 1647 C CA . ASP A 1 210 ? -18.505 8.378 16.814 1.00 97.94 210 ASP A CA 1
ATOM 1648 C C . ASP A 1 210 ? -18.993 9.696 17.430 1.00 97.94 210 ASP A C 1
ATOM 1650 O O . ASP A 1 210 ? -20.184 9.902 17.642 1.00 97.94 210 ASP A O 1
ATOM 1654 N N . GLN A 1 211 ? -18.052 10.612 17.667 1.00 98.31 211 GLN A N 1
ATOM 1655 C CA . GLN A 1 211 ? -18.293 11.960 18.192 1.00 98.31 211 GLN A CA 1
ATOM 1656 C C . GLN A 1 211 ? -18.288 13.028 17.083 1.00 98.31 211 GLN A C 1
ATOM 1658 O O . GLN A 1 211 ? -18.217 14.227 17.365 1.00 98.31 211 GLN A O 1
ATOM 1663 N N . HIS A 1 212 ? -18.276 12.609 15.813 1.00 97.25 212 HIS A N 1
ATOM 1664 C CA . HIS A 1 212 ? -18.166 13.451 14.616 1.00 97.25 212 HIS A CA 1
ATOM 1665 C C . HIS A 1 212 ? -16.937 14.371 14.616 1.00 97.25 212 HIS A C 1
ATOM 1667 O O . HIS A 1 212 ? -16.889 15.402 13.939 1.00 97.25 212 HIS A O 1
ATOM 1673 N N . LYS A 1 213 ? -15.904 13.976 15.359 1.00 97.75 213 LYS A N 1
ATOM 1674 C CA . LYS A 1 213 ? -14.600 14.635 15.408 1.00 97.75 213 LYS A CA 1
ATOM 1675 C C . LYS A 1 213 ? -13.605 13.801 14.618 1.00 97.75 213 LYS A C 1
ATOM 1677 O O . LYS A 1 213 ? -13.717 12.583 14.527 1.00 97.75 213 LYS A O 1
ATOM 1682 N N . LYS A 1 214 ? -12.606 14.459 14.038 1.00 97.81 214 LYS A N 1
ATOM 1683 C CA . LYS A 1 214 ? -11.508 13.791 13.337 1.00 97.81 214 LYS A CA 1
ATOM 1684 C C . LYS A 1 214 ? -10.190 14.366 13.815 1.00 97.81 214 LYS A C 1
ATOM 1686 O O . LYS A 1 214 ? -10.090 15.570 14.037 1.00 97.81 214 LYS A O 1
ATOM 1691 N N . GLU A 1 215 ? -9.174 13.522 13.918 1.00 97.75 215 GLU A N 1
ATOM 1692 C CA . GLU A 1 215 ? -7.797 13.970 14.105 1.00 97.75 215 GLU A CA 1
ATOM 1693 C C . GLU A 1 215 ? -6.848 13.239 13.158 1.00 97.75 215 GLU A C 1
ATOM 1695 O O . GLU A 1 215 ? -7.176 12.202 12.580 1.00 97.75 215 GLU A O 1
ATOM 1700 N N . THR A 1 216 ? -5.657 13.803 12.976 1.00 97.69 216 THR A N 1
ATOM 1701 C CA . THR A 1 216 ? -4.613 13.159 12.186 1.00 97.69 216 THR A CA 1
ATOM 1702 C C . THR A 1 216 ? -3.917 12.089 13.026 1.00 97.69 216 THR A C 1
ATOM 1704 O O . THR A 1 216 ? -3.337 12.415 14.065 1.00 97.69 216 THR A O 1
ATOM 1707 N N . CYS A 1 217 ? -3.946 10.838 12.566 1.00 98.12 217 CYS A N 1
ATOM 1708 C CA . CYS A 1 217 ? -3.369 9.698 13.275 1.00 98.12 217 CYS A CA 1
ATOM 1709 C C . CYS A 1 217 ? -2.487 8.821 12.370 1.00 98.12 217 CYS A C 1
ATOM 1711 O O . CYS A 1 217 ? -2.574 8.904 11.144 1.00 98.12 217 CYS A O 1
ATOM 1713 N N . MET A 1 218 ? -1.618 8.001 12.966 1.00 97.12 218 MET A N 1
ATOM 1714 C CA . MET A 1 218 ? -0.725 7.080 12.256 1.00 97.12 218 MET A CA 1
ATOM 1715 C C . MET A 1 218 ? -0.528 5.760 13.007 1.00 97.12 218 MET A C 1
ATOM 1717 O O . MET A 1 218 ? -0.518 5.717 14.241 1.00 97.12 218 MET A O 1
ATOM 1721 N N . LYS A 1 219 ? -0.309 4.682 12.246 1.00 96.81 219 LYS A N 1
ATOM 1722 C CA . LYS A 1 219 ? 0.119 3.380 12.771 1.00 96.81 219 LYS A CA 1
ATOM 1723 C C . LYS A 1 219 ? 1.633 3.388 12.984 1.00 96.81 219 LYS A C 1
ATOM 1725 O O . LYS A 1 219 ? 2.384 3.794 12.094 1.00 96.81 219 LYS A O 1
ATOM 1730 N N . GLY A 1 220 ? 2.083 2.966 14.166 1.00 91.94 220 GLY A N 1
ATOM 1731 C CA . GLY A 1 220 ? 3.510 2.830 14.475 1.00 91.94 220 GLY A CA 1
ATOM 1732 C C . GLY A 1 220 ? 4.186 1.735 13.639 1.00 91.94 220 GLY A C 1
ATOM 1733 O O . GLY A 1 220 ? 3.513 0.897 13.036 1.00 91.94 220 GLY A O 1
ATOM 1734 N N . LYS A 1 221 ? 5.526 1.717 13.605 1.00 88.06 221 LYS A N 1
ATOM 1735 C CA . LYS A 1 221 ? 6.253 0.526 13.136 1.00 88.06 221 LYS A CA 1
ATOM 1736 C C . LYS A 1 221 ? 6.017 -0.571 14.174 1.00 88.06 221 LYS A C 1
ATOM 1738 O O . LYS A 1 221 ? 6.360 -0.365 15.331 1.00 88.06 221 LYS A O 1
ATOM 1743 N N . GLY A 1 222 ? 5.429 -1.700 13.776 1.00 75.56 222 GLY A N 1
ATOM 1744 C CA . GLY A 1 222 ? 5.447 -2.886 14.630 1.00 75.56 222 GLY A CA 1
ATOM 1745 C C . GLY A 1 222 ? 6.903 -3.213 14.947 1.00 75.56 222 GLY A C 1
ATOM 1746 O O . GLY A 1 222 ? 7.721 -3.292 14.025 1.00 75.56 222 GLY A O 1
ATOM 1747 N N . GLU A 1 223 ? 7.246 -3.312 16.228 1.00 52.44 223 GLU A N 1
ATOM 1748 C CA . GLU A 1 223 ? 8.557 -3.814 16.616 1.00 52.44 223 GLU A CA 1
ATOM 1749 C C . GLU A 1 223 ? 8.654 -5.244 16.087 1.00 52.44 223 GLU A C 1
ATOM 1751 O O . GLU A 1 223 ? 7.824 -6.095 16.411 1.00 52.44 223 GLU A O 1
ATOM 1756 N N . LYS A 1 224 ? 9.625 -5.494 15.203 1.00 44.59 224 LYS A N 1
ATOM 1757 C CA . LYS A 1 224 ? 10.031 -6.863 14.899 1.00 44.59 224 LYS A CA 1
ATOM 1758 C C . LYS A 1 224 ? 10.677 -7.384 16.180 1.00 44.59 224 LYS A C 1
ATOM 1760 O O . LYS A 1 224 ? 11.835 -7.057 16.427 1.00 44.59 224 LYS A O 1
ATOM 1765 N N . LYS A 1 225 ? 9.889 -8.056 17.016 1.00 36.78 225 LYS A N 1
ATOM 1766 C CA . LYS A 1 225 ? 10.428 -8.914 18.069 1.00 36.78 225 LYS A CA 1
ATOM 1767 C C . LYS A 1 225 ? 11.125 -10.104 17.424 1.00 36.78 225 LYS A C 1
ATOM 1769 O O . LYS A 1 225 ? 10.605 -10.578 16.385 1.00 36.78 225 LYS A O 1
#

Foldseek 3Di:
DPPDFDDQDPVLVVLVLVLCLVVVVLLDPDPDQDPPRDPVNSVVSLQVSLVVSVVVDDGRDDSVVVVVVSVVVLVVVLVVVVVVCVVPDDDDPCSVVVSVPVVVVVVVVVCVVVVVVVVVVVVPDDDDDDDDDDDDDPPPDPPDDDFFWKAAPVRDIAGAFFWDDDPNDIHGHDWFGKHWPHDPVRSVPFDAPDWDWTFIATDDPRGGHGPVDTGIIGGHPDPPD

Radius of gyration: 24.88 Å; chains: 1; bounding box: 42×53×77 Å

Sequence (225 aa):
MAPKGPRMSAVQEEELLDFLEQHVFLARASTELSQSLTAARRRALWDEITEALNRAGPAVKTAEHWRRSWRQICCRKRAELAHLRAGQGWNALACFRICLNNYIHNIMKALLYIGASCFLLLALNGSAENTQTGEEYHDYGTDTCPFPVLGNKSLKTKFVGCRQECNGGIPTIADGSPCYVIDRDVWDWMVPLLWHNCPLGECEKGVCVDQHKKETCMKGKGEKK

Secondary structure (DSSP, 8-state):
-PPPPPPPPHHHHHHHHHHHHHTHHHHS------TT--HHHHHHHHHHHHHHHHHH-S----HHHHHHHHHHHHHHHHHHHHHHHTTS---TTHHHHHTTTTHHHHHHHHHHHHHHHHHHHTTT-----------------TT--PPPEEEETTS-EEEESSB--BTTB--BPPTT-EEE---HHHHHHSPTT-EEEEEEEEEETTEEEEEEEEEEEEPPPPP--

pLDDT: mean 78.43, std 20.97, range [34.72, 98.56]